Protein AF-A0A7S3S560-F1 (afdb_monomer_lite)

Secondary structure (DSSP, 8-state):
-----PPPPPPPPP---EEEETTTTEEEEHHHHHHHHHSHHHHHHHHHHT----SSS------TT--------------------------------PPPPPPP----------PPPPPPHHHHHHHHHHHHHHHHHHHHHHHS--HHHHHHHHHHHHHHHHHHHHHHHHHHHHHHHHHHHHHHHHHHHHHHHHHHHHHHHHHHHHHHHHHHHHHHHHHHHHHHHHHHHHHHHHHHHHHHHHHHHHHT-

Radius of gyration: 54.14 Å; chains: 1; bounding box: 123×44×179 Å

Foldseek 3Di:
DDDDDDDDDDDDDPDQDWDADPQQRDTHGPVCPVVVCVDPSNVVSCVVVVPDDPPDDDPPDPPVPDDDDDDPPDPPDDDDDDDDDDDDDDDDPPPDDDDDDDDDPDDDPDDDDDDDDDDDPVVVVVVVVVCVVVVVVVVVVVPPPDVVVVVVVVVVVVVVVVVVVVVVVVVVVVVVVVVVVVVVVVVVVVVVVVVVVVVVVVVVVVVVVVVVVVVVVVVVVVVVVVVVVVVVVVVVVVVVVVVVVVVVD

Structure (mmCIF, N/CA/C/O backbone):
data_AF-A0A7S3S560-F1
#
_entry.id   AF-A0A7S3S560-F1
#
loop_
_atom_site.group_PDB
_atom_site.id
_atom_site.type_symbol
_atom_site.label_atom_id
_atom_site.label_alt_id
_atom_site.label_comp_id
_atom_site.label_asym_id
_atom_site.label_entity_id
_atom_site.label_seq_id
_atom_site.pdbx_PDB_ins_code
_atom_site.Cartn_x
_atom_site.Cartn_y
_atom_site.Cartn_z
_atom_site.occupancy
_atom_site.B_iso_or_equiv
_atom_site.auth_seq_id
_atom_site.auth_comp_id
_atom_site.auth_asym_id
_atom_site.auth_atom_id
_atom_site.pdbx_PDB_model_num
ATOM 1 N N . LEU A 1 1 ? -74.556 20.937 -50.746 1.00 48.34 1 LEU A N 1
ATOM 2 C CA . LEU A 1 1 ? -73.840 21.606 -49.635 1.00 48.34 1 LEU A CA 1
ATOM 3 C C . LEU A 1 1 ? -73.897 20.698 -48.408 1.00 48.34 1 LEU A C 1
ATOM 5 O O . LEU A 1 1 ? -74.864 20.746 -47.666 1.00 48.34 1 LEU A O 1
ATOM 9 N N . GLN A 1 2 ? -72.922 19.796 -48.256 1.00 46.88 2 GLN A N 1
ATOM 10 C CA . GLN A 1 2 ? -72.771 18.947 -47.067 1.00 46.88 2 GLN A CA 1
ATOM 11 C C . GLN A 1 2 ? -71.591 19.486 -46.253 1.00 46.88 2 GLN A C 1
ATOM 13 O O . GLN A 1 2 ? -70.453 19.453 -46.718 1.00 46.88 2 GLN A O 1
ATOM 18 N N . LEU A 1 3 ? -71.872 20.012 -45.062 1.00 46.91 3 LEU A N 1
ATOM 19 C CA . LEU A 1 3 ? -70.864 20.435 -44.091 1.00 46.91 3 LEU A CA 1
ATOM 20 C C . LEU A 1 3 ? -70.372 19.193 -43.333 1.00 46.91 3 LEU A C 1
ATOM 22 O O . LEU A 1 3 ? -71.117 18.591 -42.562 1.00 46.91 3 LEU A O 1
ATOM 26 N N . ARG A 1 4 ? -69.121 18.790 -43.581 1.00 52.66 4 ARG A N 1
ATOM 27 C CA . ARG A 1 4 ? -68.420 17.759 -42.804 1.00 52.66 4 ARG A CA 1
ATOM 28 C C . ARG A 1 4 ? -67.945 18.369 -41.484 1.00 52.66 4 ARG A C 1
ATOM 30 O O . ARG A 1 4 ? -67.054 19.212 -41.481 1.00 52.66 4 ARG A O 1
ATOM 37 N N . ILE A 1 5 ? -68.533 17.926 -40.377 1.00 56.38 5 ILE A N 1
ATOM 38 C CA . ILE A 1 5 ? -68.072 18.227 -39.018 1.00 56.38 5 ILE A CA 1
ATOM 39 C C . ILE A 1 5 ? -66.800 17.399 -38.777 1.00 56.38 5 ILE A C 1
ATOM 41 O O . ILE A 1 5 ? -66.858 16.172 -38.711 1.00 56.38 5 ILE A O 1
ATOM 45 N N . GLY A 1 6 ? -65.644 18.063 -38.725 1.00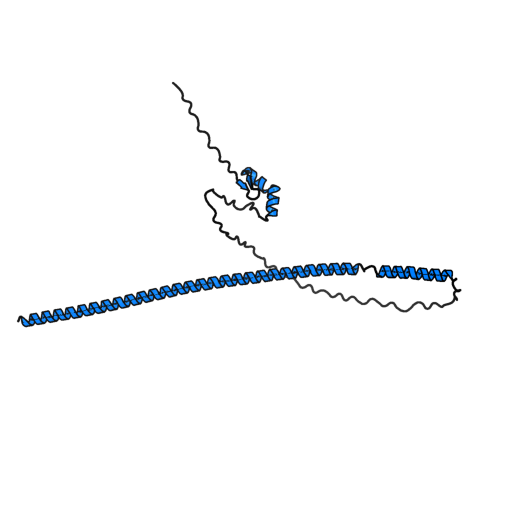 52.97 6 GLY A N 1
ATOM 46 C CA . GLY A 1 6 ? -64.354 17.440 -38.428 1.00 52.97 6 GLY A CA 1
ATOM 47 C C . GLY A 1 6 ? -64.224 17.112 -36.940 1.00 52.97 6 GLY A C 1
ATOM 48 O O . GLY A 1 6 ? -64.402 17.985 -36.093 1.00 52.97 6 GLY A O 1
ATOM 49 N N . ALA A 1 7 ? -63.916 15.853 -36.630 1.00 55.56 7 ALA A N 1
ATOM 50 C CA . ALA A 1 7 ? -63.620 15.384 -35.282 1.00 55.56 7 ALA A CA 1
ATOM 51 C C . ALA A 1 7 ? -62.279 15.958 -34.790 1.00 55.56 7 ALA A C 1
ATOM 53 O O . ALA A 1 7 ? -61.245 15.782 -35.435 1.00 55.56 7 ALA A O 1
ATOM 54 N N . LEU A 1 8 ? -62.304 16.642 -33.645 1.00 45.72 8 LEU A N 1
ATOM 55 C CA . LEU A 1 8 ? -61.109 17.135 -32.957 1.00 45.72 8 LEU A CA 1
ATOM 56 C C . LEU A 1 8 ? -60.294 15.955 -32.385 1.00 45.72 8 LEU A C 1
ATOM 58 O O . LEU A 1 8 ? -60.887 15.029 -31.824 1.00 45.72 8 LEU A O 1
ATOM 62 N N . PRO A 1 9 ? -58.952 15.973 -32.491 1.00 53.97 9 PRO A N 1
ATOM 63 C CA . PRO A 1 9 ? -58.099 14.928 -31.936 1.00 53.97 9 PRO A CA 1
ATOM 64 C C . PRO A 1 9 ? -58.156 14.926 -30.402 1.00 53.97 9 PRO A C 1
ATOM 66 O O . PRO A 1 9 ? -58.056 15.969 -29.754 1.00 53.97 9 PRO A O 1
ATOM 69 N N . ALA A 1 10 ? -58.318 13.734 -29.827 1.00 53.06 10 ALA A N 1
ATOM 70 C CA . ALA A 1 10 ? -58.326 13.508 -28.387 1.00 53.06 10 ALA A CA 1
ATOM 71 C C . ALA A 1 10 ? -57.007 13.981 -27.753 1.00 53.06 10 ALA A C 1
ATOM 73 O O . ALA A 1 10 ? -55.923 13.632 -28.221 1.00 53.06 10 ALA A O 1
ATOM 74 N N . ALA A 1 11 ? -57.111 14.771 -26.682 1.00 40.75 11 ALA A N 1
ATOM 75 C CA . ALA A 1 11 ? -55.965 15.268 -25.932 1.00 40.75 11 ALA A CA 1
ATOM 76 C C . ALA A 1 11 ? -55.053 14.111 -25.464 1.00 40.75 11 ALA A C 1
ATOM 78 O O . ALA A 1 11 ? -55.563 13.061 -25.053 1.00 40.75 11 ALA A O 1
ATOM 79 N N . PRO A 1 12 ? -53.717 14.283 -25.493 1.00 45.69 12 PRO A N 1
ATOM 80 C CA . PRO A 1 12 ? -52.785 13.270 -25.017 1.00 45.69 12 PRO A CA 1
ATOM 81 C C . PRO A 1 12 ? -53.054 12.968 -23.540 1.00 45.69 12 PRO A C 1
ATOM 83 O O . PRO A 1 12 ? -53.090 13.866 -22.694 1.00 45.69 12 PRO A O 1
ATOM 86 N N . ARG A 1 13 ? -53.272 11.685 -23.235 1.00 45.56 13 ARG A N 1
ATOM 87 C CA . ARG A 1 13 ? -53.416 11.192 -21.863 1.00 45.56 13 ARG A CA 1
ATOM 88 C C . ARG A 1 13 ? -52.103 11.470 -21.134 1.00 45.56 13 ARG A C 1
ATOM 90 O O . ARG A 1 13 ? -51.054 11.014 -21.578 1.00 45.56 13 ARG A O 1
ATOM 97 N N . ARG A 1 14 ? -52.152 12.240 -20.046 1.00 43.00 14 ARG A N 1
ATOM 98 C CA . ARG A 1 14 ? -50.992 12.437 -19.169 1.00 43.00 14 ARG A CA 1
ATOM 99 C C . ARG A 1 14 ? -50.578 11.061 -18.644 1.00 43.00 14 ARG A C 1
ATOM 101 O O . ARG A 1 14 ? -51.399 10.388 -18.029 1.00 43.00 14 ARG A O 1
ATOM 108 N N . CYS A 1 15 ? -49.349 10.635 -18.927 1.00 39.59 15 CYS A N 1
ATOM 109 C CA . CYS A 1 15 ? -48.773 9.443 -18.316 1.00 39.59 15 CYS A CA 1
ATOM 110 C C . CYS A 1 15 ? -48.683 9.687 -16.807 1.00 39.59 15 CYS A C 1
ATOM 112 O O . CYS A 1 15 ? -47.962 10.576 -16.355 1.00 39.59 15 CYS A O 1
ATOM 114 N N . GLU A 1 16 ? -49.475 8.946 -16.045 1.00 57.81 16 GLU A N 1
ATOM 115 C CA . GLU A 1 16 ? -49.502 9.004 -14.591 1.00 57.81 16 GLU A CA 1
ATOM 116 C C . GLU A 1 16 ? -48.245 8.291 -14.075 1.00 57.81 16 GLU A C 1
ATOM 118 O O . GLU A 1 16 ? -48.159 7.065 -14.079 1.00 57.81 16 GLU A O 1
ATOM 123 N N . MET A 1 17 ? -47.212 9.064 -13.732 1.00 65.75 17 MET A N 1
ATOM 124 C CA . MET A 1 17 ? -45.935 8.537 -13.247 1.00 65.75 17 MET A CA 1
ATOM 125 C C . MET A 1 17 ? -46.128 7.956 -11.838 1.00 65.75 17 MET A C 1
ATOM 127 O O . MET A 1 17 ? -46.081 8.672 -10.839 1.00 65.75 17 MET A O 1
ATOM 131 N N . SER A 1 18 ? -46.390 6.653 -11.740 1.00 74.00 18 SER A N 1
ATOM 132 C CA . SER A 1 18 ? -46.444 5.935 -10.463 1.00 74.00 18 SER A CA 1
ATOM 133 C C . SER A 1 18 ? -45.034 5.563 -9.991 1.00 74.00 18 SER A C 1
ATOM 135 O O . SER A 1 18 ? -44.275 4.950 -10.740 1.00 74.00 18 SER A O 1
ATOM 137 N N . ARG A 1 19 ? -44.675 5.880 -8.739 1.00 81.06 19 ARG A N 1
ATOM 138 C CA . ARG A 1 19 ? -43.371 5.546 -8.136 1.00 81.06 19 ARG A CA 1
ATOM 139 C C . ARG A 1 19 ? -43.479 4.371 -7.171 1.00 81.06 19 ARG A C 1
ATOM 141 O O . ARG A 1 19 ? -44.236 4.430 -6.207 1.00 81.06 19 ARG A O 1
ATOM 148 N N . ARG A 1 20 ? -42.645 3.341 -7.329 1.00 87.25 20 ARG A N 1
ATOM 149 C CA . ARG A 1 20 ? -42.616 2.191 -6.407 1.00 87.25 20 ARG A CA 1
ATOM 150 C C . ARG A 1 20 ? -41.698 2.422 -5.206 1.00 87.25 20 ARG A C 1
ATOM 152 O O . ARG A 1 20 ? -40.486 2.586 -5.353 1.00 87.25 20 ARG A O 1
ATOM 159 N N . CYS A 1 21 ? -42.230 2.364 -3.985 1.00 87.62 21 CYS A N 1
ATOM 160 C CA . CYS A 1 21 ? -41.409 2.408 -2.772 1.00 87.62 21 CYS A CA 1
ATOM 161 C C . CYS A 1 21 ? -40.775 1.037 -2.484 1.00 87.62 21 CYS A C 1
ATOM 163 O O . CYS A 1 21 ? -41.463 0.136 -2.017 1.00 87.62 21 CYS A O 1
ATOM 165 N N . ARG A 1 22 ? -39.451 0.880 -2.630 1.00 85.88 22 ARG A N 1
ATOM 166 C CA . ARG A 1 22 ? -38.742 -0.399 -2.361 1.00 85.88 22 ARG A CA 1
ATOM 167 C C . ARG A 1 22 ? -38.818 -0.896 -0.908 1.00 85.88 22 ARG A C 1
ATOM 169 O O . ARG A 1 22 ? -38.575 -2.070 -0.642 1.00 85.88 22 ARG A O 1
ATOM 176 N N . LEU A 1 23 ? -39.106 -0.013 0.054 1.00 86.81 23 LEU A N 1
ATOM 177 C CA . LEU A 1 23 ? -39.228 -0.398 1.466 1.00 86.81 23 LEU A CA 1
ATOM 178 C C . LEU A 1 23 ? -40.587 -1.028 1.774 1.00 86.81 23 LEU A C 1
ATOM 180 O O . LEU A 1 23 ? -40.645 -1.982 2.544 1.00 86.81 23 LEU A O 1
ATOM 184 N N . CYS A 1 24 ? -41.662 -0.483 1.201 1.00 91.50 24 CYS A N 1
ATOM 185 C CA . CYS A 1 24 ? -43.036 -0.937 1.435 1.00 91.50 24 CYS A CA 1
ATOM 186 C C . CYS A 1 24 ? -43.576 -1.849 0.327 1.00 91.50 24 CYS A C 1
ATOM 188 O O . CYS A 1 24 ? -44.574 -2.524 0.561 1.00 91.50 24 CYS A O 1
ATOM 190 N N . ASP A 1 25 ? -42.904 -1.853 -0.821 1.00 90.81 25 ASP A N 1
ATOM 191 C CA . ASP A 1 25 ? -43.238 -2.549 -2.060 1.00 90.81 25 ASP A CA 1
ATOM 192 C C . ASP A 1 25 ? -44.635 -2.198 -2.600 1.00 90.81 25 ASP A C 1
ATOM 194 O O . ASP A 1 25 ? -45.435 -3.061 -2.945 1.00 90.81 25 ASP A O 1
ATOM 198 N N . VAL A 1 26 ? -44.942 -0.896 -2.602 1.00 92.69 26 VAL A N 1
ATOM 199 C CA . VAL A 1 26 ? -46.223 -0.321 -3.047 1.00 92.69 26 VAL A CA 1
ATOM 200 C C . VAL A 1 26 ? -45.945 0.801 -4.045 1.00 92.69 26 VAL A C 1
ATOM 202 O O . VAL A 1 26 ? -45.018 1.588 -3.824 1.00 92.69 26 VAL A O 1
ATOM 205 N N . ASP A 1 27 ? -46.755 0.876 -5.099 1.00 92.12 27 ASP A N 1
ATOM 206 C CA . ASP A 1 27 ? -46.763 1.971 -6.069 1.00 92.12 27 ASP A CA 1
ATOM 207 C C . ASP A 1 27 ? -47.526 3.175 -5.503 1.00 92.12 27 ASP A C 1
ATOM 209 O O . ASP A 1 27 ? -48.630 3.052 -4.972 1.00 92.12 27 ASP A O 1
ATOM 213 N N . VAL A 1 28 ? -46.901 4.345 -5.554 1.00 91.12 28 VAL A N 1
ATOM 214 C CA . VAL A 1 28 ? -47.367 5.586 -4.939 1.00 91.12 28 VAL A CA 1
ATOM 215 C C . VAL A 1 28 ? -47.342 6.676 -6.002 1.00 91.12 28 VAL A C 1
ATOM 217 O O . VAL A 1 28 ? -46.333 6.856 -6.682 1.00 91.12 28 VAL A O 1
ATOM 220 N N . THR A 1 29 ? -48.440 7.409 -6.153 1.00 89.56 29 THR A N 1
ATOM 221 C CA . THR A 1 29 ? -48.498 8.584 -7.032 1.00 89.56 29 THR A CA 1
ATOM 222 C C . THR A 1 29 ? -47.686 9.734 -6.442 1.00 89.56 29 THR A C 1
ATOM 224 O O . THR A 1 29 ? -47.533 9.823 -5.222 1.00 89.56 29 THR A O 1
ATOM 227 N N . ASP A 1 30 ? -47.184 10.634 -7.288 1.00 84.75 30 ASP A N 1
ATOM 228 C CA . ASP A 1 30 ? -46.348 11.771 -6.874 1.00 84.75 30 ASP A CA 1
ATOM 229 C C . ASP A 1 30 ? -46.965 12.600 -5.738 1.00 84.75 30 ASP A C 1
ATOM 231 O O . ASP A 1 30 ? -46.277 12.957 -4.780 1.00 84.75 30 ASP A O 1
ATOM 235 N N . GLU A 1 31 ? -48.280 12.815 -5.782 1.00 87.88 31 GLU A N 1
ATOM 236 C CA . GLU A 1 31 ? -49.031 13.539 -4.751 1.00 87.88 31 GLU A CA 1
ATOM 237 C C . GLU A 1 31 ? -49.036 12.807 -3.397 1.00 87.88 31 GLU A C 1
ATOM 239 O O . GLU A 1 31 ? -49.026 13.426 -2.331 1.00 87.88 31 GLU A O 1
ATOM 244 N N . MET A 1 32 ? -49.003 11.472 -3.417 1.00 88.00 32 MET A N 1
ATOM 245 C CA . MET A 1 32 ? -49.071 10.631 -2.224 1.00 88.00 32 MET A CA 1
ATOM 246 C C . MET A 1 32 ? -47.697 10.270 -1.648 1.00 88.00 32 MET A C 1
ATOM 248 O O . MET A 1 32 ? -47.638 9.724 -0.542 1.00 88.00 32 MET A O 1
ATOM 252 N N . VAL A 1 33 ? -46.585 10.580 -2.328 1.00 89.44 33 VAL A N 1
ATOM 253 C CA . VAL A 1 33 ? -45.227 10.230 -1.861 1.00 89.44 33 VAL A CA 1
ATOM 254 C C . VAL A 1 33 ? -44.936 10.841 -0.488 1.00 89.44 33 VAL A C 1
ATOM 256 O O . VAL A 1 33 ? -44.481 10.136 0.416 1.00 89.44 33 VAL A O 1
ATOM 259 N N . ALA A 1 34 ? -45.256 12.120 -0.281 1.00 89.19 34 ALA A N 1
ATOM 260 C CA . ALA A 1 34 ? -45.014 12.799 0.996 1.00 89.19 34 ALA A CA 1
ATOM 261 C C . ALA A 1 34 ? -45.808 12.162 2.156 1.00 89.19 34 ALA A C 1
ATOM 263 O O . ALA A 1 34 ? -45.275 11.930 3.250 1.00 89.19 34 ALA A O 1
ATOM 264 N N . ALA A 1 35 ? -47.071 11.805 1.903 1.00 92.88 35 ALA A N 1
ATOM 265 C CA . ALA A 1 35 ? -47.919 11.112 2.870 1.00 92.88 35 ALA A CA 1
ATOM 266 C C . ALA A 1 35 ? -47.433 9.672 3.132 1.00 92.88 35 ALA A C 1
ATOM 268 O O . ALA A 1 35 ? -47.439 9.199 4.270 1.00 92.88 35 ALA A O 1
ATOM 269 N N . HIS A 1 36 ? -46.946 8.980 2.099 1.00 93.81 36 HIS A N 1
ATOM 270 C CA . HIS A 1 36 ? -46.407 7.627 2.211 1.00 93.81 36 HIS A CA 1
ATOM 271 C C . HIS A 1 36 ? -45.140 7.579 3.077 1.00 93.81 36 HIS A C 1
ATOM 273 O O . HIS A 1 36 ? -45.060 6.767 4.003 1.00 93.81 36 HIS A O 1
ATOM 279 N N . LEU A 1 37 ? -44.171 8.469 2.823 1.00 90.12 37 LEU A N 1
ATOM 280 C CA . LEU A 1 37 ? -42.895 8.521 3.554 1.00 90.12 37 LEU A CA 1
ATOM 281 C C . LEU A 1 37 ? -43.086 8.830 5.047 1.00 90.12 37 LEU A C 1
ATOM 283 O O . LEU A 1 37 ? -42.321 8.368 5.896 1.00 90.12 37 LEU A O 1
ATOM 287 N N . THR A 1 38 ? -44.128 9.589 5.389 1.00 92.69 38 THR A N 1
ATOM 288 C CA . THR A 1 38 ? -44.456 9.939 6.779 1.00 92.69 38 THR A CA 1
ATOM 289 C C . THR A 1 38 ? -45.345 8.903 7.478 1.00 92.69 38 THR A C 1
ATOM 291 O O . THR A 1 38 ? -45.471 8.940 8.711 1.00 92.69 38 THR A O 1
ATOM 294 N N . GLY A 1 39 ? -45.897 7.945 6.726 1.00 94.81 39 GLY A N 1
ATOM 295 C CA . GLY A 1 39 ? -46.818 6.917 7.196 1.00 94.81 39 GLY A CA 1
ATOM 296 C C . GLY A 1 39 ? -46.219 5.933 8.209 1.00 94.81 39 GLY A C 1
ATOM 297 O O . GLY A 1 39 ? -45.032 5.595 8.188 1.00 94.81 39 GLY A O 1
ATOM 298 N N . LYS A 1 40 ? -47.076 5.411 9.103 1.00 96.06 40 LYS A N 1
ATOM 299 C CA . LYS A 1 40 ? -46.687 4.482 10.188 1.00 96.06 40 LYS A CA 1
ATOM 300 C C . LYS A 1 40 ? -45.969 3.227 9.669 1.00 96.06 40 LYS A C 1
ATOM 302 O O . LYS A 1 40 ? -44.997 2.779 10.278 1.00 96.06 40 LYS A O 1
ATOM 307 N N . ARG A 1 41 ? -46.428 2.670 8.540 1.00 93.06 41 ARG A N 1
ATOM 308 C CA . ARG A 1 41 ? -45.850 1.463 7.920 1.00 93.06 41 ARG A CA 1
ATOM 309 C C . ARG A 1 41 ? -44.425 1.713 7.422 1.00 93.06 41 ARG A C 1
ATOM 311 O O . ARG A 1 41 ? -43.535 0.926 7.737 1.00 93.06 41 ARG A O 1
ATOM 318 N N . HIS A 1 42 ? -44.206 2.829 6.728 1.00 93.00 42 HIS A N 1
ATOM 319 C CA . HIS A 1 42 ? -42.895 3.207 6.206 1.00 93.00 42 HIS A CA 1
ATOM 320 C C . HIS A 1 42 ? -41.891 3.439 7.344 1.00 93.00 42 HIS A C 1
ATOM 322 O O . HIS A 1 42 ? -40.821 2.834 7.354 1.00 93.00 42 HIS A O 1
ATOM 328 N N . LYS A 1 43 ? -42.276 4.203 8.376 1.00 92.50 43 LYS A N 1
ATOM 329 C CA . LYS A 1 43 ? -41.433 4.452 9.561 1.00 92.50 43 LYS A CA 1
ATOM 330 C C . LYS A 1 43 ? -41.016 3.172 10.292 1.00 92.50 43 LYS A C 1
ATOM 332 O O . LYS A 1 43 ? -39.865 3.060 10.703 1.00 92.50 43 LYS A O 1
ATOM 337 N N . LYS A 1 44 ? -41.923 2.195 10.432 1.00 94.19 44 LYS A N 1
ATOM 338 C CA . LYS A 1 44 ? -41.626 0.909 11.090 1.00 94.19 44 LYS A CA 1
ATOM 339 C C . LYS A 1 44 ? -40.610 0.075 10.300 1.00 94.19 44 LYS A C 1
ATOM 341 O O . LYS A 1 44 ? -39.739 -0.560 10.890 1.00 94.19 44 LYS A O 1
ATOM 346 N N . LEU A 1 45 ? -40.703 0.074 8.971 1.00 89.56 45 LEU A N 1
ATOM 347 C CA . LEU A 1 45 ? -39.769 -0.660 8.112 1.00 89.56 45 LEU A CA 1
ATOM 348 C C . LEU A 1 45 ? -38.413 0.049 8.006 1.00 89.56 45 LEU A C 1
ATOM 350 O O . LEU A 1 45 ? -37.377 -0.614 8.081 1.00 89.56 45 LEU A O 1
ATOM 354 N N . ALA A 1 46 ? -38.415 1.382 7.927 1.00 88.75 46 ALA A N 1
ATOM 355 C CA . ALA A 1 46 ? -37.204 2.198 7.932 1.00 88.75 46 ALA A CA 1
ATOM 356 C C . ALA A 1 46 ? -36.389 2.005 9.224 1.00 88.75 46 ALA A C 1
ATOM 358 O O . ALA A 1 46 ? -35.181 1.771 9.162 1.00 88.75 46 ALA A O 1
ATOM 359 N N . SER A 1 47 ? -37.045 2.002 10.394 1.00 86.50 47 SER A N 1
ATOM 360 C CA . SER A 1 47 ? -36.365 1.781 11.678 1.00 86.50 47 SER A CA 1
ATOM 361 C C . SER A 1 47 ? -35.818 0.359 11.825 1.00 86.50 47 SER A C 1
ATOM 363 O O . SER A 1 47 ? -34.710 0.179 12.329 1.00 86.50 47 SER A O 1
ATOM 365 N N . THR A 1 48 ? -36.550 -0.646 11.335 1.00 88.19 48 THR A N 1
ATOM 366 C CA . THR A 1 48 ? -36.132 -2.056 11.409 1.00 88.19 48 THR A CA 1
ATOM 367 C C . THR A 1 48 ? -34.897 -2.323 10.549 1.00 88.19 48 THR A C 1
ATOM 369 O O . THR A 1 48 ? -33.985 -3.026 10.978 1.00 88.19 48 THR A O 1
ATOM 372 N N . ARG A 1 49 ? -34.837 -1.744 9.343 1.00 80.25 49 ARG A N 1
ATOM 373 C CA . ARG A 1 49 ? -33.722 -1.961 8.408 1.00 80.25 49 ARG A CA 1
ATOM 374 C C . ARG A 1 49 ? -32.543 -1.001 8.615 1.00 80.25 49 ARG A C 1
ATOM 376 O O . ARG A 1 49 ? -31.526 -1.175 7.956 1.00 80.25 49 ARG A O 1
ATOM 383 N N . LYS A 1 50 ? -32.656 -0.013 9.518 1.00 79.62 50 LYS A N 1
ATOM 384 C CA . LYS A 1 50 ? -31.683 1.090 9.702 1.00 79.62 50 LYS A CA 1
ATOM 385 C C . LYS A 1 50 ? -31.323 1.795 8.386 1.00 79.62 50 LYS A C 1
ATOM 387 O O . LYS A 1 50 ? -30.219 2.310 8.234 1.00 79.62 50 LYS A O 1
ATOM 392 N N . ILE A 1 51 ? -32.250 1.805 7.432 1.00 73.94 51 ILE A N 1
ATOM 393 C CA . ILE A 1 51 ? -32.071 2.488 6.154 1.00 73.94 51 ILE A CA 1
ATOM 394 C C . ILE A 1 51 ? -32.587 3.906 6.355 1.00 73.94 51 ILE A C 1
ATOM 396 O O . ILE A 1 51 ? -33.775 4.113 6.607 1.00 73.94 51 ILE A O 1
ATOM 400 N N . VAL A 1 52 ? -31.685 4.880 6.261 1.00 63.78 52 VAL A N 1
ATOM 401 C CA . VAL A 1 52 ? -32.062 6.290 6.183 1.00 63.78 52 VAL A CA 1
ATOM 402 C C . VAL A 1 52 ? -32.604 6.506 4.776 1.00 63.78 52 VAL A C 1
ATOM 404 O O . VAL A 1 52 ? -31.851 6.474 3.808 1.00 63.78 52 VAL A O 1
ATOM 407 N N . CYS A 1 53 ? -33.921 6.651 4.647 1.00 57.59 53 CYS A N 1
ATOM 408 C CA . CYS A 1 53 ? -34.514 7.063 3.383 1.00 57.59 53 CYS A CA 1
ATOM 409 C C . CYS A 1 53 ? -34.130 8.539 3.186 1.00 57.59 53 CYS A C 1
ATOM 411 O O . CYS A 1 53 ? -34.470 9.341 4.062 1.00 57.59 53 CYS A O 1
ATOM 413 N N . PRO A 1 54 ? -33.394 8.913 2.124 1.00 60.09 54 PRO A N 1
ATOM 414 C CA . PRO A 1 54 ? -33.020 10.303 1.902 1.00 60.09 54 PRO A CA 1
ATOM 415 C C . PRO A 1 54 ? -34.305 11.103 1.682 1.00 60.09 54 PRO A C 1
ATOM 417 O O . PRO A 1 54 ? -34.946 10.998 0.643 1.00 60.09 54 PRO A O 1
ATOM 420 N N . GLN A 1 55 ? -34.735 11.853 2.697 1.00 55.44 55 GLN A N 1
ATOM 421 C CA . GLN A 1 55 ? -35.946 12.671 2.615 1.00 55.44 55 GLN A CA 1
ATOM 422 C C . GLN A 1 55 ? -35.749 13.928 1.753 1.00 55.44 55 GLN A C 1
ATOM 424 O O . GLN A 1 55 ? -36.725 14.624 1.498 1.00 55.44 55 GLN A O 1
ATOM 429 N N . SER A 1 56 ? -34.525 14.243 1.311 1.00 50.91 56 SER A N 1
ATOM 430 C CA . SER A 1 56 ? -34.237 15.574 0.759 1.00 50.91 56 SER A CA 1
ATOM 431 C C . SER A 1 56 ? -33.016 15.696 -0.161 1.00 50.91 56 SER A C 1
ATOM 433 O O . SER A 1 56 ? -32.584 16.815 -0.410 1.00 50.91 56 SER A O 1
ATOM 435 N N . ALA A 1 57 ? -32.431 14.615 -0.670 1.00 42.78 57 ALA A N 1
ATOM 436 C CA . ALA A 1 57 ? -31.305 14.729 -1.598 1.00 42.78 57 ALA A CA 1
ATOM 437 C C . ALA A 1 57 ? -31.545 13.783 -2.761 1.00 42.78 57 ALA A C 1
ATOM 439 O O . ALA A 1 57 ? -31.515 12.573 -2.564 1.00 42.78 57 ALA A O 1
ATOM 440 N N . GLU A 1 58 ? -31.880 14.383 -3.904 1.00 43.81 58 GLU A N 1
ATOM 441 C CA . GLU A 1 58 ? -31.903 13.783 -5.234 1.00 43.81 58 GLU A CA 1
ATOM 442 C C . GLU A 1 58 ? -32.481 12.366 -5.250 1.00 43.81 58 GLU A C 1
ATOM 444 O O . GLU A 1 58 ? -31.782 11.368 -5.071 1.00 43.81 58 GLU A O 1
ATOM 449 N N . LEU A 1 59 ? -33.789 12.263 -5.524 1.00 45.84 59 LEU A N 1
ATOM 450 C CA . LEU A 1 59 ? -34.258 11.053 -6.185 1.00 45.84 59 LEU A CA 1
ATOM 451 C C . LEU A 1 59 ? -33.338 10.862 -7.391 1.00 45.84 59 LEU A C 1
ATOM 453 O O . LEU A 1 59 ? -33.391 11.648 -8.326 1.00 45.84 59 LEU A O 1
ATOM 457 N N . ILE A 1 60 ? -32.457 9.870 -7.347 1.00 46.44 60 ILE A N 1
ATOM 458 C CA . ILE A 1 60 ? -31.774 9.400 -8.541 1.00 46.44 60 ILE A CA 1
ATOM 459 C C . ILE A 1 60 ? -32.882 8.706 -9.321 1.00 46.44 60 ILE A C 1
ATOM 461 O O . ILE A 1 60 ? -33.274 7.576 -9.017 1.00 46.44 60 ILE A O 1
ATOM 465 N N . TRP A 1 61 ? -33.491 9.475 -10.217 1.00 45.94 61 TRP A N 1
ATOM 466 C CA . TRP A 1 61 ? -34.497 9.020 -11.152 1.00 45.94 61 TRP A CA 1
ATOM 467 C C . TRP A 1 61 ? -33.821 7.961 -12.006 1.00 45.94 61 TRP A C 1
ATOM 469 O O . TRP A 1 61 ? -32.876 8.242 -12.740 1.00 45.94 61 TRP A O 1
ATOM 479 N N . ALA A 1 62 ? -34.255 6.717 -11.850 1.00 43.28 62 ALA A N 1
ATOM 480 C CA . ALA A 1 62 ? -34.001 5.732 -12.875 1.00 43.28 62 ALA A CA 1
ATOM 481 C C . ALA A 1 62 ? -34.904 6.122 -14.046 1.00 43.28 62 ALA A C 1
ATOM 483 O O . ALA A 1 62 ? -36.037 5.654 -14.134 1.00 43.28 62 ALA A O 1
ATOM 484 N N . ASP A 1 63 ? -34.418 7.013 -14.909 1.00 40.72 63 ASP A N 1
ATOM 485 C CA . ASP A 1 63 ? -34.870 7.006 -16.291 1.00 40.72 63 ASP A CA 1
ATOM 486 C C . ASP A 1 63 ? -34.683 5.567 -16.782 1.00 40.72 63 ASP A C 1
ATOM 488 O O . ASP A 1 63 ? -33.645 4.945 -16.525 1.00 40.72 63 ASP A O 1
ATOM 492 N N . GLU A 1 64 ? -35.707 5.010 -17.424 1.00 47.38 64 GLU A N 1
ATOM 493 C CA . GLU A 1 64 ? -35.864 3.586 -17.758 1.00 47.38 64 GLU A CA 1
ATOM 494 C C . GLU A 1 64 ? -34.794 3.019 -18.728 1.00 47.38 64 GLU A C 1
ATOM 496 O O . GLU A 1 64 ? -34.994 1.981 -19.350 1.00 47.38 64 GLU A O 1
ATOM 501 N N . SER A 1 65 ? -33.627 3.656 -18.856 1.00 46.84 65 SER A N 1
ATOM 502 C CA . SER A 1 65 ? -32.568 3.327 -19.812 1.00 46.84 65 SER A CA 1
ATOM 503 C C . SER A 1 65 ? -31.224 2.902 -19.200 1.00 46.84 65 SER A C 1
ATOM 505 O O . SER A 1 65 ? -30.278 2.676 -19.955 1.00 46.84 65 SER A O 1
ATOM 507 N N . SER A 1 66 ? -31.068 2.768 -17.881 1.00 38.59 66 SER A N 1
ATOM 508 C CA . SER A 1 66 ? -29.773 2.336 -17.317 1.00 38.59 66 SER A CA 1
ATOM 509 C C . SER A 1 66 ? -29.893 1.128 -16.395 1.00 38.59 66 SER A C 1
ATOM 511 O O . SER A 1 66 ? -30.147 1.209 -15.195 1.00 38.59 66 SER A O 1
ATOM 513 N N . CYS A 1 67 ? -29.655 -0.035 -16.998 1.00 36.06 67 CYS A N 1
ATOM 514 C CA . CYS A 1 67 ? -29.226 -1.226 -16.291 1.00 36.06 67 CYS A CA 1
ATOM 515 C C . CYS A 1 67 ? -27.972 -0.921 -15.451 1.00 36.06 67 CYS A C 1
ATOM 517 O O . CYS A 1 67 ? -26.903 -0.678 -15.992 1.00 36.06 67 CYS A O 1
ATOM 519 N N . TRP A 1 68 ? -28.134 -0.944 -14.132 1.00 37.59 68 TRP A N 1
ATOM 520 C CA . TRP A 1 68 ? -27.193 -1.428 -13.116 1.00 37.59 68 TRP A CA 1
ATOM 521 C C . TRP A 1 68 ? -25.695 -1.495 -13.504 1.00 37.59 68 TRP A C 1
ATOM 523 O O . TRP A 1 68 ? -25.193 -2.558 -13.855 1.00 37.59 68 TRP A O 1
ATOM 533 N N . GLU A 1 69 ? -24.939 -0.423 -13.252 1.00 32.00 69 GLU A N 1
ATOM 534 C CA . GLU A 1 69 ? -23.575 -0.556 -12.720 1.00 32.00 69 GLU A CA 1
ATOM 535 C C . GLU A 1 69 ? -23.501 0.132 -11.355 1.00 32.00 69 GLU A C 1
ATOM 537 O O . GLU A 1 69 ? -23.650 1.343 -11.196 1.00 32.00 69 GLU A O 1
ATOM 542 N N . PHE A 1 70 ? -23.319 -0.692 -10.330 1.00 37.59 70 PHE A N 1
ATOM 543 C CA . PHE A 1 70 ? -23.242 -0.293 -8.935 1.00 37.59 70 PHE A CA 1
ATOM 544 C C . PHE A 1 70 ? -21.826 0.234 -8.654 1.00 37.59 70 PHE A C 1
ATOM 546 O O . PHE A 1 70 ? -20.914 -0.544 -8.379 1.00 37.59 70 PHE A O 1
ATOM 553 N N . ARG A 1 71 ? -21.615 1.556 -8.706 1.00 37.84 71 ARG A N 1
ATOM 554 C CA . ARG A 1 71 ? -20.393 2.187 -8.179 1.00 37.84 71 ARG A CA 1
ATOM 555 C C . ARG A 1 71 ? -20.700 2.824 -6.829 1.00 37.84 71 ARG A C 1
ATOM 557 O O . ARG A 1 71 ? -21.353 3.858 -6.743 1.00 37.84 71 ARG A O 1
ATOM 564 N N . ALA A 1 72 ? -20.217 2.191 -5.764 1.00 43.44 72 ALA A N 1
ATOM 565 C CA . ALA A 1 72 ? -20.193 2.769 -4.429 1.00 43.44 72 ALA A CA 1
ATOM 566 C C . ALA A 1 72 ? -19.206 3.951 -4.404 1.00 43.44 72 ALA A C 1
ATOM 568 O O . ALA A 1 72 ? -18.023 3.782 -4.114 1.00 43.44 72 ALA A O 1
ATOM 569 N N . ALA A 1 73 ? -19.683 5.149 -4.740 1.00 40.75 73 ALA A N 1
ATOM 570 C CA . ALA A 1 73 ? -18.971 6.386 -4.459 1.00 40.75 73 ALA A CA 1
ATOM 571 C C . ALA A 1 73 ? -19.225 6.758 -2.993 1.00 40.75 73 ALA A C 1
ATOM 573 O O . ALA A 1 73 ? -20.333 7.119 -2.597 1.00 40.75 73 ALA A O 1
ATOM 574 N N . GLY A 1 74 ? -18.191 6.586 -2.173 1.00 38.75 74 GLY A N 1
ATOM 575 C CA . GLY A 1 74 ? -18.204 6.934 -0.762 1.00 38.75 74 GLY A CA 1
ATOM 576 C C . GLY A 1 74 ? -18.341 8.439 -0.556 1.00 38.75 74 GLY A C 1
ATOM 577 O O . GLY A 1 74 ? -17.450 9.204 -0.913 1.00 38.75 74 GLY A O 1
ATOM 578 N N . ALA A 1 75 ? -19.427 8.846 0.096 1.00 38.47 75 ALA A N 1
ATOM 579 C CA . ALA A 1 75 ? -19.517 10.133 0.765 1.00 38.47 75 ALA A CA 1
ATOM 580 C C . ALA A 1 75 ? -18.710 10.052 2.072 1.00 38.47 75 ALA A C 1
ATOM 582 O O . ALA A 1 75 ? -19.211 9.630 3.116 1.00 38.47 75 ALA A O 1
ATOM 583 N N . ALA A 1 76 ? -17.425 10.401 1.997 1.00 41.59 76 ALA A N 1
ATOM 584 C CA . ALA A 1 76 ? -16.624 10.713 3.170 1.00 41.59 76 ALA A CA 1
ATOM 585 C C . ALA A 1 76 ? -17.006 12.126 3.627 1.00 41.59 76 ALA A C 1
ATOM 587 O O . ALA A 1 76 ? -16.675 13.110 2.974 1.00 41.59 76 ALA A O 1
ATOM 588 N N . GLY A 1 77 ? -17.764 12.198 4.720 1.00 40.22 77 GLY A N 1
ATOM 589 C CA . GLY A 1 77 ? -18.113 13.450 5.370 1.00 40.22 77 GLY A CA 1
ATOM 590 C C . GLY A 1 77 ? -16.884 14.118 5.979 1.00 40.22 77 GLY A C 1
ATOM 591 O O . GLY A 1 77 ? -16.182 13.525 6.799 1.00 40.22 77 GLY A O 1
ATOM 592 N N . GLU A 1 78 ? -16.678 15.375 5.606 1.00 47.69 78 GLU A N 1
ATOM 593 C CA . GLU A 1 78 ? -15.980 16.355 6.422 1.00 47.69 78 GLU A CA 1
ATOM 594 C C . GLU A 1 78 ? -16.879 16.722 7.609 1.00 47.69 78 GLU A C 1
ATOM 596 O O . GLU A 1 78 ? -17.964 17.279 7.453 1.00 47.69 78 GLU A O 1
ATOM 601 N N . ALA A 1 79 ? -16.429 16.402 8.817 1.00 43.56 79 ALA A N 1
ATOM 602 C CA . ALA A 1 79 ? -16.896 17.051 10.032 1.00 43.56 79 ALA A CA 1
ATOM 603 C C . ALA A 1 79 ? -15.666 17.287 10.908 1.00 43.56 79 ALA A C 1
ATOM 605 O O . ALA A 1 79 ? -15.123 16.362 11.515 1.00 43.56 79 ALA A O 1
ATOM 606 N N . GLY A 1 80 ? -15.199 18.536 10.889 1.00 38.81 80 GLY A N 1
ATOM 607 C CA . GLY A 1 80 ? -14.086 19.024 11.686 1.00 38.81 80 GLY A CA 1
ATOM 608 C C . GLY A 1 80 ? -14.338 18.807 13.174 1.00 38.81 80 GLY A C 1
ATOM 609 O O . GLY A 1 80 ? -15.343 19.252 13.729 1.00 38.81 80 GLY A O 1
ATOM 610 N N . ALA A 1 81 ? -13.403 18.112 13.814 1.00 39.41 81 ALA A N 1
ATOM 611 C CA . ALA A 1 81 ? -13.319 18.026 15.257 1.00 39.41 81 ALA A CA 1
ATOM 612 C C . ALA A 1 81 ? -12.694 19.324 15.777 1.00 39.41 81 ALA A C 1
ATOM 614 O O . ALA A 1 81 ? -11.514 19.590 15.557 1.00 39.41 81 ALA A O 1
ATOM 615 N N . ALA A 1 82 ? -13.517 20.126 16.449 1.00 40.06 82 ALA A N 1
ATOM 616 C CA . ALA A 1 82 ? -13.068 21.243 17.252 1.00 40.06 82 ALA A CA 1
ATOM 617 C C . ALA A 1 82 ? -12.196 20.732 18.406 1.00 40.06 82 ALA A C 1
ATOM 619 O O . ALA A 1 82 ? -12.600 19.895 19.216 1.00 40.06 82 ALA A O 1
ATOM 620 N N . GLU A 1 83 ? -10.991 21.277 18.437 1.00 46.34 83 GLU A N 1
ATOM 621 C CA . GLU A 1 83 ? -10.048 21.282 19.535 1.00 46.34 83 GLU A CA 1
ATOM 622 C C . GLU A 1 83 ? -10.696 21.961 20.751 1.00 46.34 83 GLU A C 1
ATOM 624 O O . GLU A 1 83 ? -10.951 23.163 20.751 1.00 46.34 83 GLU A O 1
ATOM 629 N N . ALA A 1 84 ? -11.013 21.180 21.783 1.00 39.66 84 ALA A N 1
ATOM 630 C CA . ALA A 1 84 ? -11.438 21.702 23.074 1.00 39.66 84 ALA A CA 1
ATOM 631 C C . ALA A 1 84 ? -10.498 21.155 24.144 1.00 39.66 84 ALA A C 1
ATOM 633 O O . ALA A 1 84 ? -10.565 19.995 24.556 1.00 39.66 84 ALA A O 1
ATOM 634 N N . ALA A 1 85 ? -9.583 22.039 24.525 1.00 42.41 85 ALA A N 1
ATOM 635 C CA . ALA A 1 85 ? -8.635 21.899 25.604 1.00 42.41 85 ALA A CA 1
ATOM 636 C C . ALA A 1 85 ? -9.302 21.485 26.927 1.00 42.41 85 ALA A C 1
ATOM 638 O O . ALA A 1 85 ? -10.412 21.894 27.271 1.00 42.41 85 ALA A O 1
ATOM 639 N N . ALA A 1 86 ? -8.561 20.671 27.672 1.00 50.50 86 ALA A N 1
ATOM 640 C CA . ALA A 1 86 ? -8.859 20.228 29.023 1.00 50.50 86 ALA A CA 1
ATOM 641 C C . ALA A 1 86 ? -9.073 21.389 30.010 1.00 50.50 86 ALA A C 1
ATOM 643 O O . ALA A 1 86 ? -8.455 22.446 29.878 1.00 50.50 86 ALA A O 1
ATOM 644 N N . PRO A 1 87 ? -9.833 21.135 31.089 1.00 53.00 87 PRO A N 1
ATOM 645 C CA . PRO A 1 87 ? -9.393 21.616 32.399 1.00 53.00 87 PRO A CA 1
ATOM 646 C C . PRO A 1 87 ? -9.604 20.523 33.488 1.00 53.00 87 PRO A C 1
ATOM 648 O O . PRO A 1 87 ? -9.928 19.380 33.166 1.00 53.00 87 PRO A O 1
ATOM 651 N N . PRO A 1 88 ? -9.287 20.771 34.770 1.00 49.94 88 PRO A N 1
ATOM 652 C CA . PRO A 1 88 ? -8.050 20.300 35.371 1.00 49.94 88 PRO A CA 1
ATOM 653 C C . PRO A 1 88 ? -8.280 19.168 36.381 1.00 49.94 88 PRO A C 1
ATOM 655 O O . PRO A 1 88 ? -9.364 18.968 36.925 1.00 49.94 88 PRO A O 1
ATOM 658 N N . SER A 1 89 ? -7.180 18.482 36.684 1.00 48.59 89 SER A N 1
ATOM 659 C CA . SER A 1 89 ? -6.966 17.632 37.856 1.00 48.59 89 SER A CA 1
ATOM 660 C C . SER A 1 89 ? -7.572 18.244 39.133 1.00 48.59 89 SER A C 1
ATOM 662 O O . SER A 1 89 ? -6.991 19.145 39.743 1.00 48.59 89 SER A O 1
ATOM 664 N N . SER A 1 90 ? -8.714 17.713 39.579 1.00 42.59 90 SER A N 1
ATOM 665 C CA . SER A 1 90 ? -9.248 17.972 40.913 1.00 42.59 90 SER A CA 1
ATOM 666 C C . SER A 1 90 ? -8.491 17.110 41.923 1.00 42.59 90 SER A C 1
ATOM 668 O O . SER A 1 90 ? -8.759 15.916 42.086 1.00 42.59 90 SER A O 1
ATOM 670 N N . SER A 1 91 ? -7.531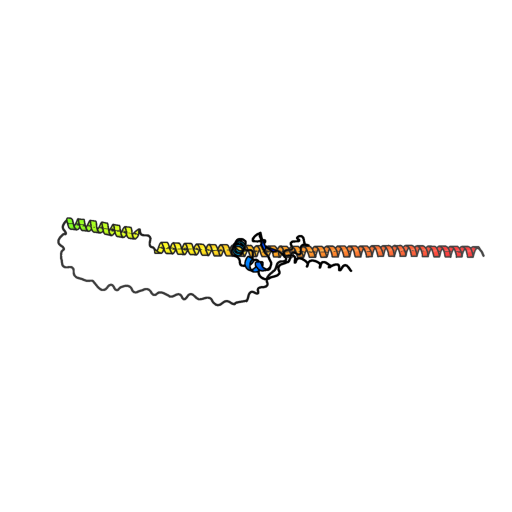 17.732 42.596 1.00 47.97 91 SER A N 1
ATOM 671 C CA . SER A 1 91 ? -6.882 17.218 43.793 1.00 47.97 91 SER A CA 1
ATOM 672 C C . SER A 1 91 ? -7.941 16.898 44.852 1.00 47.97 91 SER A C 1
ATOM 674 O O . SER A 1 91 ? -8.581 17.770 45.442 1.00 47.97 91 SER A O 1
ATOM 676 N N . ALA A 1 92 ? -8.157 15.603 45.074 1.00 46.41 92 ALA A N 1
ATOM 677 C CA . ALA A 1 92 ? -9.024 15.097 46.121 1.00 46.41 92 ALA A CA 1
ATOM 678 C C . ALA A 1 92 ? -8.449 15.498 47.487 1.00 46.41 92 ALA A C 1
ATOM 680 O O . ALA A 1 92 ? -7.495 14.921 48.005 1.00 46.41 92 ALA A O 1
ATOM 681 N N . ARG A 1 93 ? -9.061 16.536 48.052 1.00 45.12 93 ARG A N 1
ATOM 682 C CA . ARG A 1 93 ? -8.873 17.057 49.400 1.00 45.12 93 ARG A CA 1
ATOM 683 C C . ARG A 1 93 ? -9.089 15.925 50.412 1.00 45.12 93 ARG A C 1
ATOM 685 O O . ARG A 1 93 ? -10.225 15.565 50.719 1.00 45.12 93 ARG A O 1
ATOM 692 N N . GLN A 1 94 ? -8.002 15.361 50.937 1.00 49.75 94 GLN A N 1
ATOM 693 C CA . GLN A 1 94 ? -8.030 14.451 52.082 1.00 49.75 94 GLN A CA 1
ATOM 694 C C . GLN A 1 94 ? -8.590 15.197 53.302 1.00 49.75 94 GLN A C 1
ATOM 696 O O . GLN A 1 94 ? -7.881 15.913 54.008 1.00 49.75 94 GLN A O 1
ATOM 701 N N . ARG A 1 95 ? -9.892 15.033 53.559 1.00 44.97 95 ARG A N 1
ATOM 702 C CA . ARG A 1 95 ? -10.507 15.365 54.847 1.00 44.97 95 ARG A CA 1
ATOM 703 C C . ARG A 1 95 ? -9.997 14.356 55.876 1.00 44.97 95 ARG A C 1
ATOM 705 O O . ARG A 1 95 ? -10.527 13.254 55.990 1.00 44.97 95 ARG A O 1
ATOM 712 N N . ARG A 1 96 ? -8.965 14.747 56.625 1.00 47.16 96 ARG A N 1
ATOM 713 C CA . ARG A 1 96 ? -8.589 14.104 57.887 1.00 47.16 96 ARG A CA 1
ATOM 714 C C . ARG A 1 96 ? -9.799 14.176 58.823 1.00 47.16 96 ARG A C 1
ATOM 716 O O . ARG A 1 96 ? -10.278 15.262 59.139 1.00 47.16 96 ARG A O 1
ATOM 723 N N . LYS A 1 97 ? -10.336 13.016 59.194 1.00 52.19 97 LYS A N 1
ATOM 724 C CA . LYS A 1 97 ? -11.378 12.875 60.213 1.00 52.19 97 LYS A CA 1
ATOM 725 C C . LYS A 1 97 ? -10.641 12.676 61.536 1.00 52.19 97 LYS A C 1
ATOM 727 O O . LYS A 1 97 ? -9.898 11.710 61.671 1.00 52.19 97 LYS A O 1
ATOM 732 N N . ALA A 1 98 ? -10.766 13.647 62.435 1.00 52.44 98 ALA A N 1
ATOM 733 C CA . ALA A 1 98 ? -10.195 13.585 63.774 1.00 52.44 98 ALA A CA 1
ATOM 734 C C . ALA A 1 98 ? -10.793 12.399 64.564 1.00 52.44 98 ALA A C 1
ATOM 736 O O . ALA A 1 98 ? -11.972 12.083 64.360 1.00 52.44 98 ALA A O 1
ATOM 737 N N . PRO A 1 99 ? -10.010 11.737 65.435 1.00 53.62 99 PRO A N 1
ATOM 738 C CA . PRO A 1 99 ? -10.529 10.738 66.359 1.00 53.62 99 PRO A CA 1
ATOM 739 C C . PRO A 1 99 ? -11.420 11.424 67.398 1.00 53.62 99 PRO A C 1
ATOM 741 O O . PRO A 1 99 ? -11.071 12.469 67.938 1.00 53.62 99 PRO A O 1
ATOM 744 N N . ARG A 1 100 ? -12.605 10.847 67.601 1.00 49.22 100 ARG A N 1
ATOM 745 C CA . ARG A 1 100 ? -13.612 11.293 68.562 1.00 49.22 100 ARG A CA 1
ATOM 746 C C . ARG A 1 100 ? -13.241 10.760 69.943 1.00 49.22 100 ARG A C 1
ATOM 748 O O . ARG A 1 100 ? -12.807 9.617 70.062 1.00 49.22 100 ARG A O 1
ATOM 755 N N . ASP A 1 101 ? -13.429 11.627 70.918 1.00 41.56 101 ASP A N 1
ATOM 756 C CA . ASP A 1 101 ? -13.068 11.530 72.324 1.00 41.56 101 ASP A CA 1
ATOM 757 C C . ASP A 1 101 ? -13.445 10.198 72.989 1.00 41.56 101 ASP A C 1
ATOM 759 O O . ASP A 1 101 ? -14.544 9.665 72.808 1.00 41.56 101 ASP A O 1
ATOM 763 N N . ALA A 1 102 ? -12.503 9.678 73.777 1.00 51.56 102 ALA A N 1
ATOM 764 C CA . ALA A 1 102 ? -12.731 8.600 74.723 1.00 51.56 102 ALA A CA 1
ATOM 765 C C . ALA A 1 102 ? -13.615 9.116 75.875 1.00 51.56 102 ALA A C 1
ATOM 767 O O . ALA A 1 102 ? -13.327 10.189 76.410 1.00 51.56 102 ALA A O 1
ATOM 768 N N . PRO A 1 103 ? -14.670 8.388 76.282 1.00 55.53 103 PRO A N 1
ATOM 769 C CA . PRO A 1 103 ? -15.425 8.742 77.471 1.00 55.53 103 PRO A CA 1
ATOM 770 C C . PRO A 1 103 ? -14.559 8.536 78.718 1.00 55.53 103 PRO A C 1
ATOM 772 O O . PRO A 1 103 ? -13.955 7.481 78.922 1.00 55.53 103 PRO A O 1
ATOM 775 N N . THR A 1 104 ? -14.499 9.587 79.524 1.00 52.25 104 THR A N 1
ATOM 776 C CA . THR A 1 104 ? -13.878 9.657 80.841 1.00 52.25 104 THR A CA 1
ATOM 777 C C . THR A 1 104 ? -14.470 8.617 81.790 1.00 52.25 104 THR A C 1
ATOM 779 O O . THR A 1 104 ? -15.683 8.506 81.950 1.00 52.25 104 THR A O 1
ATOM 782 N N . LEU A 1 105 ? -13.566 7.860 82.407 1.00 55.28 105 LEU A N 1
ATOM 783 C CA . LEU A 1 105 ? -13.776 6.902 83.488 1.00 55.28 105 LEU A CA 1
ATOM 784 C C . LEU A 1 105 ? -13.963 7.678 84.802 1.00 55.28 105 LEU A C 1
ATOM 786 O O . LEU A 1 105 ? -13.064 7.714 85.631 1.00 55.28 105 LEU A O 1
ATOM 790 N N . ASP A 1 106 ? -15.088 8.369 84.961 1.00 53.16 106 ASP A N 1
ATOM 791 C CA . ASP A 1 106 ? -15.402 9.044 86.224 1.00 53.16 106 ASP A CA 1
ATOM 792 C C . ASP A 1 106 ? -16.916 9.175 86.389 1.00 53.16 106 ASP A C 1
ATOM 794 O O . ASP A 1 106 ? -17.518 10.171 86.014 1.00 53.16 106 ASP A O 1
ATOM 798 N N . GLU A 1 107 ? -17.547 8.085 86.815 1.00 54.69 107 GLU A N 1
ATOM 799 C CA . GLU A 1 107 ? -18.754 8.061 87.648 1.00 54.69 107 GLU A CA 1
ATOM 800 C C . GLU A 1 107 ? -19.181 6.599 87.818 1.00 54.69 107 GLU A C 1
ATOM 802 O O . GLU A 1 107 ? -19.087 5.813 86.878 1.00 54.69 107 GLU A O 1
ATOM 807 N N . LEU A 1 108 ? -19.703 6.266 89.003 1.00 51.22 108 LEU A N 1
ATOM 808 C CA . LEU A 1 108 ? -20.212 4.959 89.466 1.00 51.22 108 LEU A CA 1
ATOM 809 C C . LEU A 1 108 ? -19.313 4.209 90.464 1.00 51.22 108 LEU A C 1
ATOM 811 O O . LEU A 1 108 ? -19.123 2.998 90.390 1.00 51.22 108 LEU A O 1
ATOM 815 N N . LEU A 1 109 ? -18.876 4.927 91.499 1.00 53.00 109 LEU A N 1
ATOM 816 C CA . LEU A 1 109 ? -18.802 4.372 92.851 1.00 53.00 109 LEU A CA 1
ATOM 817 C C . LEU A 1 109 ? -20.149 4.624 93.549 1.00 53.00 109 LEU A C 1
ATOM 819 O O . LEU A 1 109 ? -20.369 5.684 94.127 1.00 53.00 109 LEU A O 1
ATOM 823 N N . LEU A 1 110 ? -21.060 3.649 93.477 1.00 54.25 110 LEU A N 1
ATOM 824 C CA . LEU A 1 110 ? -22.234 3.566 94.354 1.00 54.25 110 LEU A CA 1
ATOM 825 C C . LEU A 1 110 ? -22.019 2.420 95.358 1.00 54.25 110 LEU A C 1
ATOM 827 O O . LEU A 1 110 ? -21.629 1.325 94.945 1.00 54.25 110 LEU A O 1
ATOM 831 N N . PRO A 1 111 ? -22.250 2.643 96.664 1.00 46.75 111 PRO A N 1
ATOM 832 C CA . PRO A 1 111 ? -22.030 1.638 97.694 1.00 46.75 111 PRO A CA 1
ATOM 833 C C . PRO A 1 111 ? -23.116 0.556 97.670 1.00 46.75 111 PRO A C 1
ATOM 835 O O . PRO A 1 111 ? -24.315 0.832 97.652 1.00 46.75 111 PRO A O 1
ATOM 838 N N . ALA A 1 112 ? -22.659 -0.693 97.696 1.00 51.12 112 ALA A N 1
ATOM 839 C CA . ALA A 1 112 ? -23.468 -1.889 97.843 1.00 51.12 112 ALA A CA 1
ATOM 840 C C . ALA A 1 112 ? -24.009 -2.000 99.274 1.00 51.12 112 ALA A C 1
ATOM 842 O O . ALA A 1 112 ? -23.233 -2.206 100.204 1.00 51.12 112 ALA A O 1
ATOM 843 N N . VAL A 1 113 ? -25.330 -1.917 99.451 1.00 49.00 113 VAL A N 1
ATOM 844 C CA . VAL A 1 113 ? -26.001 -2.394 100.667 1.00 49.00 113 VAL A CA 1
ATOM 845 C C . VAL A 1 113 ? -27.352 -2.992 100.285 1.00 49.00 113 VAL A C 1
ATOM 847 O O . VAL A 1 113 ? -28.246 -2.287 99.823 1.00 49.00 113 VAL A O 1
ATOM 850 N N . GLY A 1 114 ? -27.490 -4.302 100.482 1.00 48.06 114 GLY A N 1
ATOM 851 C CA . GLY A 1 114 ? -28.749 -5.028 100.347 1.00 48.06 114 GLY A CA 1
ATOM 852 C C . GLY A 1 114 ? -28.521 -6.456 99.872 1.00 48.06 114 GLY A C 1
ATOM 853 O O . GLY A 1 114 ? -28.471 -6.694 98.669 1.00 48.06 114 GLY A O 1
ATOM 854 N N . ASP A 1 115 ? -28.382 -7.392 100.813 1.00 52.44 115 ASP A N 1
ATOM 855 C CA . ASP A 1 115 ? -28.352 -8.827 100.524 1.00 52.44 115 ASP A CA 1
ATOM 856 C C . ASP A 1 115 ? -29.655 -9.251 99.824 1.00 52.44 115 ASP A C 1
ATOM 858 O O . ASP A 1 115 ? -30.738 -9.146 100.414 1.00 52.44 115 ASP A O 1
ATOM 862 N N . PRO A 1 116 ? -29.597 -9.725 98.567 1.00 56.81 116 PRO A N 1
ATOM 863 C CA . PRO A 1 116 ? -30.786 -10.167 97.866 1.00 56.81 116 PRO A CA 1
ATOM 864 C C . PRO A 1 116 ? -31.220 -11.536 98.399 1.00 56.81 116 PRO A C 1
ATOM 866 O O . PRO A 1 116 ? -30.480 -12.519 98.340 1.00 56.81 116 PRO A O 1
ATOM 869 N N . GLN A 1 117 ? -32.461 -11.611 98.881 1.00 60.66 117 GLN A N 1
ATOM 870 C CA . GLN A 1 117 ? -33.134 -12.874 99.183 1.00 60.66 117 GLN A CA 1
ATOM 871 C C . GLN A 1 117 ? -33.043 -13.839 97.979 1.00 60.66 117 GLN A C 1
ATOM 873 O O . GLN A 1 117 ? -33.215 -13.406 96.833 1.00 60.66 117 GLN A O 1
ATOM 878 N N . PRO A 1 118 ? -32.807 -15.148 98.200 1.00 62.22 118 PRO A N 1
ATOM 879 C CA . PRO A 1 118 ? -32.636 -16.094 97.109 1.00 62.22 118 PRO A CA 1
ATOM 880 C C . PRO A 1 118 ? -33.936 -16.209 96.297 1.00 62.22 118 PRO A C 1
ATOM 882 O O . PRO A 1 118 ? -34.993 -16.502 96.861 1.00 62.22 118 PRO A O 1
ATOM 885 N N . PRO A 1 119 ? -33.883 -16.017 94.967 1.00 66.19 119 PRO A N 1
ATOM 886 C CA . PRO A 1 119 ? -35.061 -16.141 94.126 1.00 66.19 119 PRO A CA 1
ATOM 887 C C . PRO A 1 119 ? -35.566 -17.583 94.157 1.00 66.19 119 PRO A C 1
ATOM 889 O O . PRO A 1 119 ? -34.781 -18.535 94.077 1.00 66.19 119 PRO A O 1
ATOM 892 N N . SER A 1 120 ? -36.887 -17.727 94.238 1.00 79.62 120 SER A N 1
ATOM 893 C CA . SER A 1 120 ? -37.578 -19.011 94.161 1.00 79.62 120 SER A CA 1
ATOM 894 C C . SER A 1 120 ? -37.205 -19.772 92.880 1.00 79.62 120 SER A C 1
ATOM 896 O O . SER A 1 120 ? -36.866 -19.185 91.849 1.00 79.62 120 SER A O 1
ATOM 898 N N . VAL A 1 121 ? -37.262 -21.106 92.931 1.00 85.94 121 VAL A N 1
ATOM 899 C CA . VAL A 1 121 ? -36.836 -22.001 91.833 1.00 85.94 121 VAL A CA 1
ATOM 900 C C . VAL A 1 121 ? -37.535 -21.666 90.505 1.00 85.94 121 VAL A C 1
ATOM 902 O O . VAL A 1 121 ? -36.908 -21.684 89.447 1.00 85.94 121 VAL A O 1
ATOM 905 N N . LEU A 1 122 ? -38.808 -21.264 90.567 1.00 85.50 122 LEU A N 1
ATOM 906 C CA . LEU A 1 122 ? -39.606 -20.811 89.423 1.00 85.50 122 LEU A CA 1
ATOM 907 C C . LEU A 1 122 ? -39.031 -19.553 88.749 1.00 85.50 122 LEU A C 1
ATOM 909 O O . LEU A 1 122 ? -38.944 -19.500 87.524 1.00 85.50 122 LEU A O 1
ATOM 913 N N . SER A 1 123 ? -38.562 -18.580 89.536 1.00 84.00 123 SER A N 1
ATOM 914 C CA . SER A 1 123 ? -37.937 -17.352 89.024 1.00 84.00 123 SER A CA 1
ATOM 915 C C . SER A 1 123 ? -36.622 -17.643 88.289 1.00 84.00 123 SER A C 1
ATOM 917 O O . SER A 1 123 ? -36.366 -17.094 87.215 1.00 84.00 123 SER A O 1
ATOM 919 N N . ARG A 1 124 ? -35.820 -18.596 88.791 1.00 85.88 124 ARG A N 1
ATOM 920 C CA . ARG A 1 124 ? -34.587 -19.039 88.112 1.00 85.88 124 ARG A CA 1
ATOM 921 C C . ARG A 1 124 ? -34.878 -19.699 86.764 1.00 85.88 124 ARG A C 1
ATOM 923 O O . ARG A 1 124 ? -34.173 -19.441 85.790 1.00 85.88 124 ARG A O 1
ATOM 930 N N . LEU A 1 125 ? -35.924 -20.522 86.694 1.00 91.69 125 LEU A N 1
ATOM 931 C CA . LEU A 1 125 ? -36.320 -21.201 85.459 1.00 91.69 125 LEU A CA 1
ATOM 932 C C . LEU A 1 125 ? -36.848 -20.203 84.417 1.00 91.69 125 LEU A C 1
ATOM 934 O O . LEU A 1 125 ? -36.476 -20.271 83.246 1.00 91.69 125 LEU A O 1
ATOM 938 N N . GLN A 1 126 ? -37.631 -19.214 84.857 1.00 92.88 126 GLN A N 1
ATOM 939 C CA . GLN A 1 126 ? -38.114 -18.129 84.004 1.00 92.88 126 GLN A CA 1
ATOM 940 C C . GLN A 1 126 ? -36.966 -17.240 83.490 1.00 92.88 126 GLN A C 1
ATOM 942 O O . GLN A 1 126 ? -36.955 -16.878 82.314 1.00 92.88 126 GLN A O 1
ATOM 947 N N . GLN A 1 127 ? -35.955 -16.950 84.318 1.00 90.69 127 GLN A N 1
ATOM 948 C CA . GLN A 1 127 ? -34.744 -16.235 83.888 1.00 90.69 127 GLN A CA 1
ATOM 949 C C . GLN A 1 127 ? -33.918 -17.021 82.865 1.00 90.69 127 GLN A C 1
ATOM 951 O O . GLN A 1 127 ? -33.408 -16.430 81.911 1.00 90.69 127 GLN A O 1
ATOM 956 N N . LEU A 1 128 ? -33.780 -18.338 83.034 1.00 94.31 128 LEU A N 1
ATOM 957 C CA . LEU A 1 128 ? -33.086 -19.184 82.061 1.00 94.31 128 LEU A CA 1
ATOM 958 C C . LEU A 1 128 ? -33.823 -19.211 80.721 1.00 94.31 128 LEU A C 1
ATOM 960 O O . LEU A 1 128 ? -33.195 -19.020 79.680 1.00 94.31 128 LEU A O 1
ATOM 964 N N . LEU A 1 129 ? -35.149 -19.364 80.740 1.00 95.25 129 LEU A N 1
ATOM 965 C CA . LEU A 1 129 ? -35.959 -19.334 79.525 1.00 95.25 129 LEU A CA 1
ATOM 966 C C . LEU A 1 129 ? -35.865 -17.970 78.825 1.00 95.25 129 LEU A C 1
ATOM 968 O O . LEU A 1 129 ? -35.652 -17.913 77.617 1.00 95.25 129 LEU A O 1
ATOM 972 N N . ALA A 1 130 ? -35.936 -16.868 79.579 1.00 94.19 130 ALA A N 1
ATOM 973 C CA . ALA A 1 130 ? -35.763 -15.522 79.038 1.00 94.19 130 ALA A CA 1
ATOM 974 C C . ALA A 1 130 ? -34.376 -15.334 78.401 1.00 94.19 130 ALA A C 1
ATOM 976 O O . ALA A 1 130 ? -34.272 -14.781 77.307 1.00 94.19 130 ALA A O 1
ATOM 977 N N . ARG A 1 131 ? -33.309 -15.849 79.028 1.00 95.19 131 ARG A N 1
ATOM 978 C CA . ARG A 1 131 ? -31.950 -15.820 78.462 1.00 95.19 131 ARG A CA 1
ATOM 979 C C . ARG A 1 131 ? -31.834 -16.635 77.179 1.00 95.19 131 ARG A C 1
ATOM 981 O O . ARG A 1 131 ? -31.196 -16.169 76.240 1.00 95.19 131 ARG A O 1
ATOM 988 N N . LEU A 1 132 ? -32.466 -17.807 77.114 1.00 96.75 132 LEU A N 1
ATOM 989 C CA . LEU A 1 132 ? -32.498 -18.619 75.896 1.00 96.75 132 LEU A CA 1
ATOM 990 C C . LEU A 1 132 ? -33.266 -17.919 74.774 1.00 96.75 132 LEU A C 1
ATOM 992 O O . LEU A 1 132 ? -32.775 -17.873 73.651 1.00 96.75 132 LEU A O 1
ATOM 996 N N . ILE A 1 133 ? -34.421 -17.317 75.071 1.00 95.75 133 ILE A N 1
ATOM 997 C CA . ILE A 1 133 ? -35.217 -16.576 74.084 1.00 95.75 133 ILE A CA 1
ATOM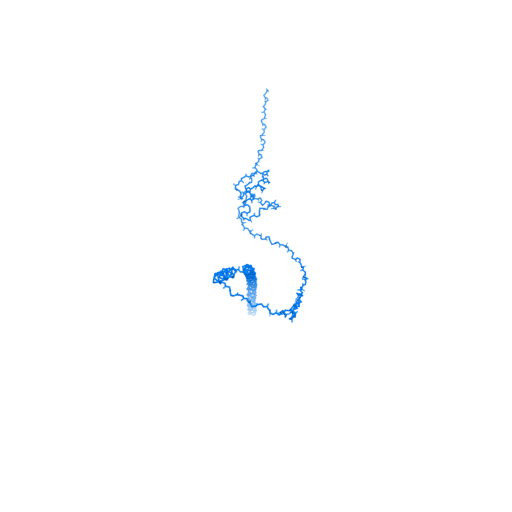 998 C C . ILE A 1 133 ? -34.438 -15.360 73.563 1.00 95.75 133 ILE A C 1
ATOM 1000 O O . ILE A 1 133 ? -34.340 -15.175 72.352 1.00 95.75 133 ILE A O 1
ATOM 1004 N N . VAL A 1 134 ? -33.836 -14.557 74.447 1.00 95.50 134 VAL A N 1
ATOM 1005 C CA . VAL A 1 134 ? -33.033 -13.385 74.050 1.00 95.50 134 VAL A CA 1
ATOM 1006 C C . VAL A 1 134 ? -31.782 -13.808 73.279 1.00 95.50 134 VAL A C 1
ATOM 1008 O O . VAL A 1 134 ? -31.472 -13.212 72.249 1.00 95.50 134 VAL A O 1
ATOM 1011 N N . GLY A 1 135 ? -31.091 -14.862 73.724 1.00 95.94 135 GLY A N 1
ATOM 1012 C CA . GLY A 1 135 ? -29.931 -15.421 73.028 1.00 95.94 135 GLY A CA 1
ATOM 1013 C C . GLY A 1 135 ? -30.283 -15.943 71.635 1.00 95.94 135 GLY A C 1
ATOM 1014 O O . GLY A 1 135 ? -29.579 -15.652 70.669 1.00 95.94 135 GLY A O 1
ATOM 1015 N N . PHE A 1 136 ? -31.416 -16.636 71.503 1.00 96.19 136 PHE A N 1
ATOM 1016 C CA . PHE A 1 136 ? -31.926 -17.123 70.224 1.00 96.19 136 PHE A CA 1
ATOM 1017 C C . PHE A 1 136 ? -32.302 -15.975 69.277 1.00 96.19 136 PHE A C 1
ATOM 1019 O O . PHE A 1 136 ? -31.941 -16.006 6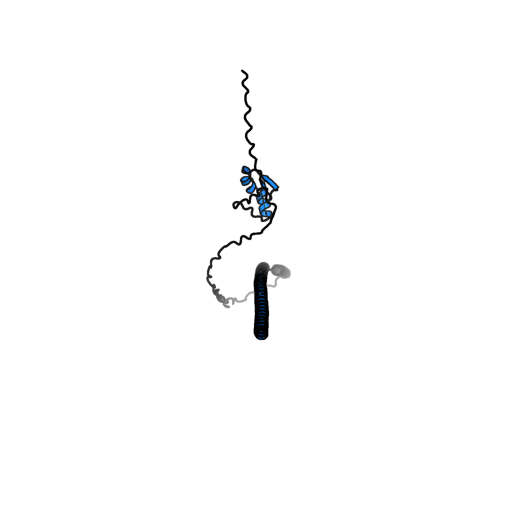8.100 1.00 96.19 136 PHE A O 1
ATOM 1026 N N . TRP A 1 137 ? -32.949 -14.919 69.780 1.00 96.25 137 TRP A N 1
ATOM 1027 C CA . TRP A 1 137 ? -33.248 -13.719 68.992 1.00 96.25 137 TRP A CA 1
ATOM 1028 C C . TRP A 1 137 ? -31.987 -12.958 68.569 1.00 96.25 137 TRP A C 1
ATOM 1030 O O . TRP A 1 137 ? -31.885 -12.542 67.416 1.00 96.25 137 TRP A O 1
ATOM 1040 N N . ALA A 1 138 ? -30.995 -12.813 69.450 1.00 93.56 138 ALA A N 1
ATOM 1041 C CA . ALA A 1 138 ? -29.710 -12.202 69.109 1.00 93.56 138 ALA A CA 1
ATOM 1042 C C . ALA A 1 138 ? -28.957 -13.012 68.037 1.00 93.56 138 ALA A C 1
ATOM 1044 O O . ALA A 1 138 ? -28.373 -12.437 67.112 1.00 93.56 138 ALA A O 1
ATOM 1045 N N . TRP A 1 139 ? -29.028 -14.344 68.112 1.00 95.75 139 TRP A N 1
ATOM 1046 C CA . TRP A 1 139 ? -28.460 -15.240 67.108 1.00 95.75 139 TRP A CA 1
ATOM 1047 C C . TRP A 1 139 ? -29.185 -15.129 65.759 1.00 95.75 139 TRP A C 1
ATOM 1049 O O . TRP A 1 139 ? -28.532 -14.932 64.736 1.00 95.75 139 TRP A O 1
ATOM 1059 N N . LEU A 1 140 ? -30.523 -15.129 65.740 1.00 94.50 140 LEU A N 1
ATOM 1060 C CA . LEU A 1 140 ? -31.319 -14.897 64.525 1.00 94.50 140 LEU A CA 1
ATOM 1061 C C . LEU A 1 140 ? -31.041 -13.523 63.894 1.00 94.50 140 LEU A C 1
ATOM 1063 O O . LEU A 1 140 ? -30.918 -13.411 62.673 1.00 94.50 140 LEU A O 1
ATOM 1067 N N . CYS A 1 141 ? -30.892 -12.477 64.709 1.00 89.00 141 CYS A N 1
ATOM 1068 C CA . CYS A 1 141 ? -30.491 -11.151 64.241 1.00 89.00 141 CYS A CA 1
ATOM 1069 C C . CYS A 1 141 ? -29.063 -11.139 63.673 1.00 89.00 141 CYS A C 1
ATOM 1071 O O . CYS A 1 141 ? -28.814 -10.432 62.699 1.00 89.00 141 CYS A O 1
ATOM 1073 N N . SER A 1 142 ? -28.152 -11.951 64.217 1.00 88.44 142 SER A N 1
ATOM 1074 C CA . SER A 1 142 ? -26.785 -12.112 63.696 1.00 88.44 142 SER A CA 1
ATOM 1075 C C . SER A 1 142 ? -26.737 -12.917 62.393 1.00 88.44 142 SER A C 1
ATOM 1077 O O . SER A 1 142 ? -25.885 -12.658 61.546 1.00 88.44 142 SER A O 1
ATOM 1079 N N . LEU A 1 143 ? -27.675 -13.849 62.191 1.00 89.94 143 LEU A N 1
ATOM 1080 C CA . LEU A 1 143 ? -27.827 -14.582 60.932 1.00 89.94 143 LEU A CA 1
ATOM 1081 C C . LEU A 1 143 ? -28.432 -13.736 59.813 1.00 89.94 143 LEU A C 1
ATOM 1083 O O . LEU A 1 143 ? -28.323 -14.103 58.641 1.00 89.94 143 LEU A O 1
ATOM 1087 N N . ARG A 1 144 ? -29.078 -12.610 60.136 1.00 86.81 144 ARG A N 1
ATOM 1088 C CA . ARG A 1 144 ? -29.640 -11.724 59.120 1.00 86.81 144 ARG A CA 1
ATOM 1089 C C . ARG A 1 144 ? -28.475 -11.054 58.380 1.00 86.81 144 ARG A C 1
ATOM 1091 O O . ARG A 1 144 ? -27.766 -10.243 58.976 1.00 86.81 144 ARG A O 1
ATOM 1098 N N . PRO A 1 145 ? -28.251 -11.366 57.089 1.00 78.62 145 PRO A N 1
ATOM 1099 C CA . PRO A 1 145 ? -27.131 -10.800 56.354 1.00 78.62 145 PRO A CA 1
ATOM 1100 C C . PRO A 1 145 ? -27.263 -9.281 56.365 1.00 78.62 145 PRO A C 1
ATOM 1102 O O . PRO A 1 145 ? -28.299 -8.747 55.950 1.00 78.62 145 PRO A O 1
ATOM 1105 N N . ARG A 1 146 ? -26.226 -8.596 56.863 1.00 86.94 146 ARG A N 1
ATOM 1106 C CA . ARG A 1 146 ? -26.222 -7.136 56.959 1.00 86.94 146 ARG A CA 1
ATOM 1107 C C . ARG A 1 146 ? -26.560 -6.549 55.583 1.00 86.94 146 ARG A C 1
ATOM 1109 O O . ARG A 1 146 ? -25.919 -6.926 54.597 1.00 86.94 146 ARG A O 1
ATOM 1116 N N . PRO A 1 147 ? -27.548 -5.642 55.485 1.00 87.56 147 PRO A N 1
ATOM 1117 C CA . PRO A 1 147 ? -27.955 -5.052 54.207 1.00 87.56 147 PRO A CA 1
ATOM 1118 C C . PRO A 1 147 ? -26.782 -4.370 53.483 1.00 87.56 147 PRO A C 1
ATOM 1120 O O . PRO A 1 147 ? -26.727 -4.396 52.254 1.00 87.56 147 PRO A O 1
ATOM 1123 N N . GLU A 1 148 ? -25.796 -3.881 54.240 1.00 92.19 148 GLU A N 1
ATOM 1124 C CA . GLU A 1 148 ? -24.539 -3.308 53.745 1.00 92.19 148 GLU A CA 1
ATOM 1125 C C . GLU A 1 148 ? -23.755 -4.267 52.836 1.00 92.19 148 GLU A C 1
ATOM 1127 O O . GLU A 1 148 ? -23.249 -3.846 51.800 1.00 92.19 148 GLU A O 1
ATOM 1132 N N . VAL A 1 149 ? -23.713 -5.569 53.151 1.00 92.25 149 VAL A N 1
ATOM 1133 C CA . VAL A 1 149 ? -22.974 -6.559 52.345 1.00 92.25 149 VAL A CA 1
ATOM 1134 C C . VAL A 1 149 ? -23.643 -6.758 50.986 1.00 92.25 149 VAL A C 1
ATOM 1136 O O . VAL A 1 149 ? -22.968 -6.840 49.962 1.00 92.25 149 VAL A O 1
ATOM 1139 N N . LYS A 1 150 ? -24.983 -6.782 50.943 1.00 91.00 150 LYS A N 1
ATOM 1140 C CA . LYS A 1 150 ? -25.729 -6.889 49.678 1.00 91.00 150 LYS A CA 1
ATOM 1141 C C . LYS A 1 150 ? -25.545 -5.642 48.819 1.00 91.00 150 LYS A C 1
ATOM 1143 O O . LYS A 1 150 ? -25.423 -5.752 47.599 1.00 91.00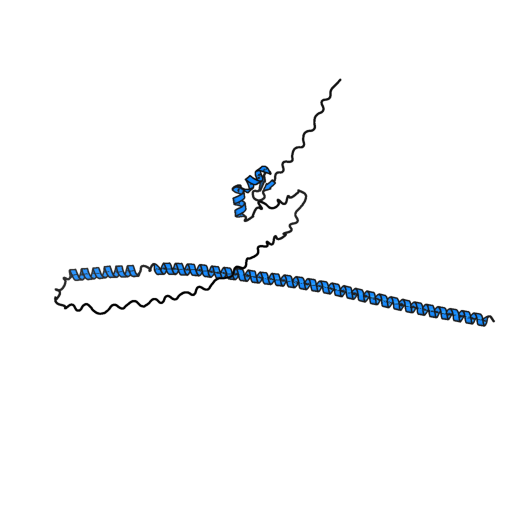 150 LYS A O 1
ATOM 1148 N N . GLU A 1 151 ? -25.528 -4.463 49.432 1.00 93.25 151 GLU A N 1
ATOM 1149 C CA . GLU A 1 151 ? -25.264 -3.220 48.713 1.00 93.25 151 GLU A CA 1
ATOM 1150 C C . GLU A 1 151 ? -23.823 -3.167 48.194 1.00 93.25 151 GLU A C 1
ATOM 1152 O O . GLU A 1 151 ? -23.606 -2.837 47.027 1.00 93.25 151 GLU A O 1
ATOM 1157 N N . GLN A 1 152 ? -22.847 -3.579 49.004 1.00 94.62 152 GLN A N 1
ATOM 1158 C CA . GLN A 1 152 ? -21.452 -3.673 48.590 1.00 94.62 152 GLN A CA 1
ATOM 1159 C C . GLN A 1 152 ? -21.278 -4.642 47.414 1.00 94.62 152 GLN A C 1
ATOM 1161 O O . GLN A 1 152 ? -20.688 -4.266 46.404 1.00 94.62 152 GLN A O 1
ATOM 1166 N N . GLN A 1 153 ? -21.885 -5.831 47.464 1.00 94.88 153 GLN A N 1
ATOM 1167 C CA . GLN A 1 153 ? -21.868 -6.776 46.342 1.00 94.88 153 GLN A CA 1
ATOM 1168 C C . GLN A 1 153 ? -22.503 -6.193 45.072 1.00 94.88 153 GLN A C 1
ATOM 1170 O O . GLN A 1 153 ? -21.997 -6.412 43.971 1.00 94.88 153 GLN A O 1
ATOM 1175 N N . ARG A 1 154 ? -23.590 -5.415 45.190 1.00 96.00 154 ARG A N 1
ATOM 1176 C CA . ARG A 1 154 ? -24.198 -4.722 44.040 1.00 96.00 154 ARG A CA 1
ATOM 1177 C C . ARG A 1 154 ? -23.264 -3.664 43.459 1.00 96.00 154 ARG A C 1
ATOM 1179 O O . ARG A 1 154 ? -23.153 -3.574 42.236 1.00 96.00 154 ARG A O 1
ATOM 1186 N N . ARG A 1 155 ? -22.578 -2.895 44.309 1.00 96.25 155 ARG A N 1
ATOM 1187 C CA . ARG A 1 155 ? -21.587 -1.892 43.888 1.00 96.25 155 ARG A CA 1
ATOM 1188 C C . ARG A 1 155 ? -20.387 -2.550 43.209 1.00 96.25 155 ARG A C 1
ATOM 1190 O O . ARG A 1 155 ? -19.988 -2.105 42.138 1.00 96.25 155 ARG A O 1
ATOM 1197 N N . GLU A 1 156 ? -19.873 -3.648 43.753 1.00 96.94 156 GLU A N 1
ATOM 1198 C CA . GLU A 1 156 ? -18.784 -4.420 43.145 1.00 96.94 156 GLU A CA 1
ATOM 1199 C C . GLU A 1 156 ? -19.199 -5.048 41.810 1.00 96.94 156 GLU A C 1
ATOM 1201 O O . GLU A 1 156 ? -18.458 -4.975 40.831 1.00 96.94 156 GLU A O 1
ATOM 1206 N N . ALA A 1 157 ? -20.404 -5.615 41.722 1.00 97.56 157 ALA A N 1
ATOM 1207 C CA . ALA A 1 157 ? -20.930 -6.150 40.470 1.00 97.56 157 ALA A CA 1
ATOM 1208 C C . ALA A 1 157 ? -21.114 -5.048 39.412 1.00 97.56 157 ALA A C 1
ATOM 1210 O O . ALA A 1 157 ? -20.798 -5.258 38.238 1.00 97.56 157 ALA A O 1
ATOM 1211 N N . ALA A 1 158 ? -21.589 -3.865 39.811 1.00 97.75 158 ALA A N 1
ATOM 1212 C CA . ALA A 1 158 ? -21.686 -2.707 38.928 1.00 97.75 158 ALA A CA 1
ATOM 1213 C C . ALA A 1 158 ? -20.297 -2.233 38.467 1.00 97.75 158 ALA A C 1
ATOM 1215 O O . ALA A 1 158 ? -20.093 -2.032 37.269 1.00 97.75 158 ALA A O 1
ATOM 1216 N N . ALA A 1 159 ? -19.324 -2.144 39.377 1.00 97.94 159 ALA A N 1
ATOM 1217 C CA . ALA A 1 159 ? -17.947 -1.775 39.059 1.00 97.94 159 ALA A CA 1
ATOM 1218 C C . ALA A 1 159 ? -17.297 -2.767 38.080 1.00 97.94 159 ALA A C 1
ATOM 1220 O O . ALA A 1 159 ? -16.716 -2.345 37.082 1.00 97.94 159 ALA A O 1
ATOM 1221 N N . LYS A 1 160 ? -17.477 -4.080 38.284 1.00 98.00 160 LYS A N 1
ATOM 1222 C CA . LYS A 1 160 ? -16.990 -5.126 37.363 1.00 98.00 160 LYS A CA 1
ATOM 1223 C C . LYS A 1 160 ? -17.611 -5.004 35.970 1.00 98.00 160 LYS A C 1
ATOM 1225 O O . LYS A 1 160 ? -16.909 -5.134 34.971 1.00 98.00 160 LYS A O 1
ATOM 1230 N N . LYS A 1 161 ? -18.912 -4.701 35.879 1.00 98.19 161 LYS A N 1
ATOM 1231 C CA . LYS A 1 161 ? -19.584 -4.464 34.588 1.00 98.19 161 LYS A CA 1
ATOM 1232 C C . LYS A 1 161 ? -19.013 -3.247 33.862 1.00 98.19 161 LYS A C 1
ATOM 1234 O O . LYS A 1 161 ? -18.789 -3.317 32.655 1.00 98.19 161 LYS A O 1
ATOM 1239 N N . VAL A 1 162 ? -18.765 -2.150 34.578 1.00 98.12 162 VAL A N 1
ATOM 1240 C CA . VAL A 1 162 ? -18.145 -0.948 34.000 1.00 98.12 162 VAL A CA 1
ATOM 1241 C C . VAL A 1 162 ? -16.714 -1.245 33.550 1.00 98.12 162 VAL A C 1
ATOM 1243 O O . VAL A 1 162 ? -16.372 -0.921 32.416 1.00 98.12 162 VAL A O 1
ATOM 1246 N N . ALA A 1 163 ? -15.915 -1.932 34.369 1.00 97.88 163 ALA A N 1
ATOM 1247 C CA . ALA A 1 163 ? -14.548 -2.321 34.026 1.00 97.88 163 ALA A CA 1
ATOM 1248 C C . ALA A 1 163 ? -14.496 -3.190 32.757 1.00 97.88 163 ALA A C 1
ATOM 1250 O O . ALA A 1 163 ? -13.788 -2.849 31.812 1.00 97.88 163 ALA A O 1
ATOM 1251 N N . ASN A 1 164 ? -15.323 -4.238 32.670 1.00 98.12 164 ASN A N 1
ATOM 1252 C CA . ASN A 1 164 ? -15.402 -5.084 31.473 1.00 98.12 164 ASN A CA 1
ATOM 1253 C C . ASN A 1 164 ? -15.850 -4.299 30.235 1.00 98.12 164 ASN A C 1
ATOM 1255 O O . ASN A 1 164 ? -15.346 -4.527 29.137 1.00 98.12 164 ASN A O 1
ATOM 1259 N N . LYS A 1 165 ? -16.769 -3.338 30.395 1.00 98.31 165 LYS A N 1
ATOM 1260 C CA . LYS A 1 165 ? -17.200 -2.471 29.293 1.00 98.31 165 LYS A CA 1
ATOM 1261 C C . LYS A 1 165 ? -16.066 -1.568 28.801 1.00 98.31 165 LYS A C 1
ATOM 1263 O O . LYS A 1 165 ? -15.941 -1.375 27.594 1.00 98.31 165 LYS A O 1
ATOM 1268 N N . VAL A 1 166 ? -15.243 -1.034 29.705 1.00 98.31 166 VAL A N 1
ATOM 1269 C CA . VAL A 1 166 ? -14.072 -0.212 29.358 1.00 98.31 166 VAL A CA 1
ATOM 1270 C C . VAL A 1 166 ? -13.002 -1.053 28.662 1.00 98.31 166 VAL A C 1
ATOM 1272 O O . VAL A 1 166 ? -12.510 -0.636 27.617 1.00 98.31 166 VAL A O 1
ATOM 1275 N N . ILE A 1 167 ? -12.695 -2.248 29.178 1.00 97.62 167 ILE A N 1
ATOM 1276 C CA . ILE A 1 167 ? -11.731 -3.173 28.559 1.00 97.62 167 ILE A CA 1
ATOM 1277 C C . ILE A 1 167 ? -12.197 -3.556 27.151 1.00 97.62 167 ILE A C 1
ATOM 1279 O O . ILE A 1 167 ? -11.465 -3.340 26.191 1.00 97.62 167 ILE A O 1
ATOM 1283 N N . SER A 1 168 ? -13.453 -3.991 26.999 1.00 97.69 168 SER A N 1
ATOM 1284 C CA . SER A 1 168 ? -14.013 -4.352 25.690 1.00 97.69 168 SER A CA 1
ATOM 1285 C C . SER A 1 168 ? -14.024 -3.176 24.705 1.00 97.69 168 SER A C 1
ATOM 1287 O O . SER A 1 168 ? -13.798 -3.360 23.509 1.00 97.69 168 SER A O 1
ATOM 1289 N N . LYS A 1 169 ? -14.269 -1.946 25.181 1.00 98.31 169 LYS A N 1
ATOM 1290 C CA . LYS A 1 169 ? -14.181 -0.746 24.338 1.00 98.31 169 LYS A CA 1
ATOM 1291 C C . LYS A 1 169 ? -12.740 -0.501 23.875 1.00 98.31 169 LYS A C 1
ATOM 1293 O O . LYS A 1 169 ? -12.531 -0.292 22.683 1.00 98.31 169 LYS A O 1
ATOM 1298 N N . ARG A 1 170 ? -11.766 -0.584 24.786 1.00 98.31 170 ARG A N 1
ATOM 1299 C CA . ARG A 1 170 ? -10.339 -0.394 24.488 1.00 98.31 170 ARG A CA 1
ATOM 1300 C C . ARG A 1 170 ? -9.801 -1.457 23.528 1.00 98.31 170 ARG A C 1
ATOM 1302 O O . ARG A 1 170 ? -9.033 -1.129 22.632 1.00 98.31 170 ARG A O 1
ATOM 1309 N N . GLU A 1 171 ? -10.228 -2.710 23.669 1.00 98.31 171 GLU A N 1
ATOM 1310 C CA . GLU A 1 171 ? -9.876 -3.790 22.738 1.00 98.31 171 GLU A CA 1
ATOM 1311 C C . GLU A 1 171 ? -10.409 -3.522 21.329 1.00 98.31 171 GLU A C 1
ATOM 1313 O O . GLU A 1 171 ? -9.669 -3.660 20.359 1.00 98.31 171 GLU A O 1
ATOM 1318 N N . LYS A 1 172 ? -11.663 -3.070 21.199 1.00 98.31 172 LYS A N 1
ATOM 1319 C CA . LYS A 1 172 ? -12.241 -2.702 19.896 1.00 98.31 172 LYS A CA 1
ATOM 1320 C C . LYS A 1 172 ? -11.535 -1.507 19.259 1.00 98.31 172 LYS A C 1
ATOM 1322 O O . LYS A 1 172 ? -11.354 -1.490 18.046 1.00 98.31 172 LYS A O 1
ATOM 1327 N N . GLU A 1 173 ? -11.149 -0.509 20.049 1.00 97.88 173 GLU A N 1
ATOM 1328 C CA . GLU A 1 173 ? -10.363 0.633 19.561 1.00 97.88 173 GLU A CA 1
ATOM 1329 C C . GLU A 1 173 ? -8.968 0.192 19.101 1.00 97.88 173 GLU A C 1
ATOM 1331 O O . GLU A 1 173 ? -8.563 0.541 17.995 1.00 97.88 173 GLU A O 1
ATOM 1336 N N . SER A 1 174 ? -8.294 -0.663 19.874 1.00 98.12 174 SER A N 1
ATOM 1337 C CA . SER A 1 174 ? -7.006 -1.262 19.500 1.00 98.12 174 SER A CA 1
ATOM 1338 C C . SER A 1 174 ? -7.097 -2.080 18.204 1.00 98.12 174 SER A C 1
ATOM 1340 O O . SER A 1 174 ? -6.257 -1.941 17.316 1.00 98.12 174 SER A O 1
ATOM 1342 N N . GLN A 1 175 ? -8.157 -2.879 18.035 1.00 98.12 175 GLN A N 1
ATOM 1343 C CA . GLN A 1 175 ? -8.400 -3.635 16.801 1.00 98.12 175 GLN A CA 1
ATOM 1344 C C . GLN A 1 175 ? -8.592 -2.718 15.588 1.00 98.12 175 GLN A C 1
ATOM 1346 O O . GLN A 1 175 ? -7.981 -2.952 14.548 1.00 98.12 175 GLN A O 1
ATOM 1351 N N . ARG A 1 176 ? -9.386 -1.648 15.726 1.00 98.38 176 ARG A N 1
ATOM 1352 C CA . ARG A 1 176 ? -9.581 -0.652 14.658 1.00 98.38 176 ARG A CA 1
ATOM 1353 C C . ARG A 1 176 ? -8.285 0.067 14.302 1.00 98.38 176 ARG A C 1
ATOM 1355 O O . ARG A 1 176 ? -8.024 0.313 13.129 1.00 98.38 176 ARG A O 1
ATOM 1362 N N . GLU A 1 177 ? -7.463 0.396 15.295 1.00 98.12 177 GLU A N 1
ATOM 1363 C CA . GLU A 1 177 ? -6.160 1.012 15.055 1.00 98.12 177 GLU A CA 1
ATOM 1364 C C . GLU A 1 177 ? -5.212 0.052 14.321 1.00 98.12 177 GLU A C 1
ATOM 1366 O O . GLU A 1 177 ? -4.548 0.451 13.363 1.00 98.12 177 GLU A O 1
ATOM 1371 N N . ALA A 1 178 ? -5.177 -1.222 14.718 1.00 98.00 178 ALA A N 1
ATOM 1372 C CA . ALA A 1 178 ? -4.386 -2.247 14.042 1.00 98.00 178 ALA A CA 1
ATOM 1373 C C . ALA A 1 178 ? -4.842 -2.463 12.589 1.00 98.00 178 ALA A C 1
ATOM 1375 O O . ALA A 1 178 ? -4.006 -2.558 11.690 1.00 98.00 178 ALA A O 1
ATOM 1376 N N . GLU A 1 179 ? -6.152 -2.486 12.340 1.00 98.25 179 GLU A N 1
ATOM 1377 C CA . GLU A 1 179 ? -6.724 -2.580 10.995 1.00 98.25 179 GLU A CA 1
ATOM 1378 C C . GLU A 1 179 ? -6.357 -1.362 10.138 1.00 98.25 179 GLU A C 1
ATOM 1380 O O . GLU A 1 179 ? -5.877 -1.515 9.015 1.00 98.25 179 GLU A O 1
ATOM 1385 N N . LEU A 1 180 ? -6.469 -0.150 10.690 1.00 98.38 180 LEU A N 1
ATOM 1386 C CA . LEU A 1 180 ? -6.065 1.074 10.000 1.00 98.38 180 LEU A CA 1
ATOM 1387 C C . LEU A 1 180 ? -4.569 1.066 9.648 1.00 98.38 180 LEU A C 1
ATOM 1389 O O . LEU A 1 180 ? -4.180 1.519 8.571 1.00 98.38 180 LEU A O 1
ATOM 1393 N N . ARG A 1 181 ? -3.714 0.544 10.536 1.00 98.25 181 ARG A N 1
ATOM 1394 C CA . ARG A 1 181 ? -2.277 0.384 10.263 1.00 98.25 181 ARG A CA 1
ATOM 1395 C C . ARG A 1 181 ? -2.025 -0.616 9.131 1.00 98.25 181 ARG A C 1
ATOM 1397 O O . ARG A 1 181 ? -1.206 -0.316 8.267 1.00 98.25 181 ARG A O 1
ATOM 1404 N N . ARG A 1 182 ? -2.749 -1.742 9.086 1.00 98.31 182 ARG A N 1
ATOM 1405 C CA . ARG A 1 182 ? -2.669 -2.710 7.974 1.00 98.31 182 ARG A CA 1
ATOM 1406 C C . ARG A 1 182 ? -3.089 -2.081 6.648 1.00 98.31 182 ARG A C 1
ATOM 1408 O O . ARG A 1 182 ? -2.317 -2.127 5.700 1.00 98.31 182 ARG A O 1
ATOM 1415 N N . GLN A 1 183 ? -4.223 -1.382 6.612 1.00 97.94 183 GLN A N 1
ATOM 1416 C CA . GLN A 1 183 ? -4.679 -0.681 5.404 1.00 97.94 183 GLN A CA 1
ATOM 1417 C C . GLN A 1 183 ? -3.673 0.376 4.925 1.00 97.94 183 GLN A C 1
ATOM 1419 O O . GLN A 1 183 ? -3.456 0.540 3.726 1.00 97.94 183 GLN A O 1
ATOM 1424 N N . LYS A 1 184 ? -3.026 1.104 5.848 1.00 98.50 184 LYS A N 1
ATOM 1425 C CA . LYS A 1 184 ? -1.946 2.042 5.496 1.00 98.50 184 LYS A CA 1
ATOM 1426 C C . LYS A 1 184 ? -0.737 1.318 4.899 1.00 98.50 184 LYS A C 1
ATOM 1428 O O . LYS A 1 184 ? -0.198 1.790 3.904 1.00 98.50 184 LYS A O 1
ATOM 1433 N N . GLN A 1 185 ? -0.325 0.189 5.474 1.00 98.25 185 GLN A N 1
ATOM 1434 C CA . GLN A 1 185 ? 0.777 -0.617 4.940 1.00 98.25 185 GLN A CA 1
ATOM 1435 C C . GLN A 1 185 ? 0.455 -1.184 3.553 1.00 98.25 185 GLN A C 1
ATOM 1437 O O . GLN A 1 185 ? 1.297 -1.103 2.667 1.00 98.25 185 GLN A O 1
ATOM 1442 N N . GLU A 1 186 ? -0.763 -1.679 3.333 1.00 98.12 186 GLU A N 1
ATOM 1443 C CA . GLU A 1 186 ? -1.221 -2.166 2.026 1.00 98.12 186 GLU A CA 1
ATOM 1444 C C . GLU A 1 186 ? -1.222 -1.055 0.969 1.00 98.12 186 GLU A C 1
ATOM 1446 O O . GLU A 1 186 ? -0.727 -1.262 -0.138 1.00 98.12 186 GLU A O 1
ATOM 1451 N N . LYS A 1 187 ? -1.694 0.151 1.314 1.00 98.38 187 LYS A N 1
ATOM 1452 C CA . LYS A 1 187 ? -1.629 1.316 0.414 1.00 98.38 187 LYS A CA 1
ATOM 1453 C C . LYS A 1 187 ? -0.192 1.684 0.052 1.00 98.38 187 LYS A C 1
ATOM 1455 O O . LYS A 1 187 ? 0.104 1.883 -1.122 1.00 98.38 187 LYS A O 1
ATOM 1460 N N . LEU A 1 188 ? 0.705 1.730 1.038 1.00 98.00 188 LEU A N 1
ATOM 1461 C CA . LEU A 1 188 ? 2.123 2.013 0.799 1.00 98.00 188 LEU A CA 1
ATOM 1462 C C . LEU A 1 188 ? 2.785 0.927 -0.060 1.00 98.00 188 LEU A C 1
ATOM 1464 O O . LEU A 1 188 ? 3.568 1.249 -0.950 1.00 98.00 188 LEU A O 1
ATOM 1468 N N . ALA A 1 189 ? 2.452 -0.346 0.165 1.00 98.19 189 ALA A N 1
ATOM 1469 C CA . ALA A 1 189 ? 2.945 -1.458 -0.643 1.00 98.19 189 ALA A CA 1
ATOM 1470 C C . ALA A 1 189 ? 2.444 -1.371 -2.094 1.00 98.19 189 ALA A C 1
ATOM 1472 O O . ALA A 1 189 ? 3.227 -1.553 -3.025 1.00 98.19 189 ALA A O 1
ATOM 1473 N N . PHE A 1 190 ? 1.171 -1.026 -2.296 1.00 98.19 190 PHE A N 1
ATOM 1474 C CA . PHE A 1 190 ? 0.593 -0.819 -3.623 1.00 98.19 190 PHE A CA 1
ATOM 1475 C C . PHE A 1 190 ? 1.260 0.347 -4.370 1.00 98.19 190 PHE A C 1
ATOM 1477 O O . PHE A 1 190 ? 1.644 0.207 -5.530 1.00 98.19 190 PHE A O 1
ATOM 1484 N N . GLU A 1 191 ? 1.464 1.488 -3.709 1.00 98.25 191 GLU A N 1
ATOM 1485 C CA . GLU A 1 191 ? 2.170 2.630 -4.303 1.00 98.25 191 GLU A CA 1
ATOM 1486 C C . GLU A 1 191 ? 3.632 2.307 -4.629 1.00 98.25 191 GLU A C 1
ATOM 1488 O O . GLU A 1 191 ? 4.140 2.717 -5.677 1.00 98.25 191 GLU A O 1
ATOM 1493 N N . ALA A 1 192 ? 4.311 1.549 -3.763 1.00 98.25 192 ALA A N 1
ATOM 1494 C CA . ALA A 1 192 ? 5.669 1.080 -4.012 1.00 98.25 192 ALA A CA 1
ATOM 1495 C C . ALA A 1 192 ? 5.730 0.148 -5.232 1.00 98.25 192 ALA A C 1
ATOM 1497 O O . ALA A 1 192 ? 6.602 0.329 -6.082 1.00 98.25 192 ALA A O 1
ATOM 1498 N N . ALA A 1 193 ? 4.780 -0.784 -5.363 1.00 98.19 193 ALA A N 1
ATOM 1499 C CA . ALA A 1 193 ? 4.667 -1.662 -6.525 1.00 98.19 193 ALA A CA 1
ATOM 1500 C C . ALA A 1 193 ? 4.419 -0.865 -7.815 1.00 98.19 193 ALA A C 1
ATOM 1502 O O . ALA A 1 193 ? 5.115 -1.076 -8.806 1.00 98.19 193 ALA A O 1
ATOM 1503 N N . ARG A 1 194 ? 3.517 0.126 -7.785 1.00 98.50 194 ARG A N 1
ATOM 1504 C CA . ARG A 1 194 ? 3.253 1.003 -8.937 1.00 98.50 194 ARG A CA 1
ATOM 1505 C C . ARG A 1 194 ? 4.500 1.779 -9.367 1.00 98.50 194 ARG A C 1
ATOM 1507 O O . ARG A 1 194 ? 4.799 1.859 -10.554 1.00 98.50 194 ARG A O 1
ATOM 1514 N N . ARG A 1 195 ? 5.256 2.328 -8.409 1.00 98.38 195 ARG A N 1
ATOM 1515 C CA . ARG A 1 195 ? 6.531 3.015 -8.688 1.00 98.38 195 ARG A CA 1
ATOM 1516 C C . ARG A 1 195 ? 7.593 2.063 -9.237 1.00 98.38 195 ARG A C 1
ATOM 1518 O O . ARG A 1 195 ? 8.400 2.476 -10.063 1.00 98.38 195 ARG A O 1
ATOM 1525 N N . ALA A 1 196 ? 7.628 0.815 -8.772 1.00 98.12 196 ALA A N 1
ATOM 1526 C CA . ALA A 1 196 ? 8.544 -0.194 -9.296 1.00 98.12 196 ALA A CA 1
ATOM 1527 C C . ALA A 1 196 ? 8.201 -0.557 -10.750 1.00 98.12 196 ALA A C 1
ATOM 1529 O O . ALA A 1 196 ? 9.099 -0.613 -11.585 1.00 98.12 196 ALA A O 1
ATOM 1530 N N . GLU A 1 197 ? 6.916 -0.718 -11.070 1.00 98.12 197 GLU A N 1
ATOM 1531 C CA . GLU A 1 197 ? 6.446 -0.961 -12.436 1.00 98.12 197 GLU A CA 1
ATOM 1532 C C . GLU A 1 197 ? 6.770 0.214 -13.371 1.00 98.12 197 GLU A C 1
ATOM 1534 O O . GLU A 1 197 ? 7.275 0.012 -14.473 1.00 98.12 197 GLU A O 1
ATOM 1539 N N . GLU A 1 198 ? 6.547 1.451 -12.923 1.00 98.44 198 GLU A N 1
ATOM 1540 C CA . GLU A 1 198 ? 6.889 2.657 -13.684 1.00 98.44 198 GLU A CA 1
ATOM 1541 C C . GLU A 1 198 ? 8.395 2.737 -13.978 1.00 98.44 198 GLU A C 1
ATOM 1543 O O . GLU A 1 198 ? 8.795 2.987 -15.115 1.00 98.44 198 GLU A O 1
ATOM 1548 N N . LYS A 1 199 ? 9.241 2.435 -12.984 1.00 98.38 199 LYS A N 1
ATOM 1549 C CA . LYS A 1 199 ? 10.697 2.347 -13.171 1.00 98.38 199 LYS A CA 1
ATOM 1550 C C . LYS A 1 199 ? 11.095 1.236 -14.139 1.00 98.38 199 LYS A C 1
ATOM 1552 O O . LYS A 1 199 ? 11.986 1.453 -14.953 1.00 98.38 199 LYS A O 1
ATOM 1557 N N . ALA A 1 200 ? 10.445 0.075 -14.077 1.00 98.31 200 ALA A N 1
ATOM 1558 C CA . ALA A 1 200 ? 10.707 -1.027 -14.999 1.00 98.31 200 ALA A CA 1
ATOM 1559 C C . ALA A 1 200 ? 10.335 -0.653 -16.443 1.00 98.31 200 ALA A C 1
ATOM 1561 O O . ALA A 1 200 ? 11.111 -0.904 -17.361 1.00 98.31 200 ALA A O 1
ATOM 1562 N N . ARG A 1 201 ? 9.196 0.024 -16.646 1.00 98.31 201 ARG A N 1
ATOM 1563 C CA . ARG A 1 201 ? 8.795 0.551 -17.961 1.00 98.31 201 ARG A CA 1
ATOM 1564 C C . ARG A 1 201 ? 9.776 1.602 -18.478 1.00 98.31 201 ARG A C 1
ATOM 1566 O O . ARG A 1 201 ? 10.133 1.565 -19.650 1.00 98.31 201 ARG A O 1
ATOM 1573 N N . ALA A 1 202 ? 10.238 2.506 -17.614 1.00 98.19 202 ALA A N 1
ATOM 1574 C CA . ALA A 1 202 ? 11.239 3.505 -17.977 1.00 98.19 202 ALA A CA 1
ATOM 1575 C C . ALA A 1 202 ? 12.587 2.865 -18.355 1.00 98.19 202 ALA A C 1
ATOM 1577 O O . ALA A 1 202 ? 13.205 3.279 -19.332 1.00 98.19 202 ALA A O 1
ATOM 1578 N N . ALA A 1 203 ? 13.020 1.833 -17.623 1.00 98.12 203 ALA A N 1
ATOM 1579 C CA . ALA A 1 203 ? 14.232 1.080 -17.942 1.00 98.12 203 ALA A CA 1
ATOM 1580 C C . ALA A 1 203 ? 14.112 0.357 -19.293 1.00 98.12 203 ALA A C 1
ATOM 1582 O O . ALA A 1 203 ? 14.997 0.498 -20.131 1.00 98.12 203 ALA A O 1
ATOM 1583 N N . ALA A 1 204 ? 12.990 -0.323 -19.547 1.00 98.06 204 ALA A N 1
ATOM 1584 C CA . ALA A 1 204 ? 12.735 -0.986 -20.826 1.00 98.06 204 ALA A CA 1
ATOM 1585 C C . ALA A 1 204 ? 12.718 0.006 -22.004 1.00 98.06 204 ALA A C 1
ATOM 1587 O O . ALA A 1 204 ? 13.301 -0.264 -23.052 1.00 98.06 204 ALA A O 1
ATOM 1588 N N . ALA A 1 205 ? 12.110 1.184 -21.826 1.00 98.19 205 ALA A N 1
ATOM 1589 C CA . ALA A 1 205 ? 12.122 2.236 -22.842 1.00 98.19 205 ALA A CA 1
ATOM 1590 C C . ALA A 1 205 ? 13.542 2.771 -23.112 1.00 98.19 205 ALA A C 1
ATOM 1592 O O . ALA A 1 205 ? 13.900 3.015 -24.264 1.00 98.19 205 ALA A O 1
ATOM 1593 N N . ALA A 1 206 ? 14.367 2.922 -22.070 1.00 98.31 206 ALA A N 1
ATOM 1594 C CA . ALA A 1 206 ? 15.762 3.333 -22.214 1.00 98.31 206 ALA A CA 1
ATOM 1595 C C . ALA A 1 206 ? 16.609 2.266 -22.933 1.00 98.31 206 ALA A C 1
ATOM 1597 O O . ALA A 1 206 ? 17.442 2.605 -23.774 1.00 98.31 206 ALA A O 1
ATOM 1598 N N . GLU A 1 207 ? 16.385 0.981 -22.648 1.00 98.12 207 GLU A N 1
ATOM 1599 C CA . GLU A 1 207 ? 17.022 -0.127 -23.369 1.00 98.12 207 GLU A CA 1
ATOM 1600 C C . GLU A 1 207 ? 16.618 -0.148 -24.847 1.00 98.12 207 GLU A C 1
ATOM 1602 O O . GLU A 1 207 ? 17.484 -0.272 -25.715 1.00 98.12 207 GLU A O 1
ATOM 1607 N N . GLU A 1 208 ? 15.334 0.054 -25.153 1.00 98.38 208 GLU A N 1
ATOM 1608 C CA . GLU A 1 208 ? 14.855 0.148 -26.533 1.00 98.38 208 GLU A CA 1
ATOM 1609 C C . GLU A 1 208 ? 15.481 1.343 -27.271 1.00 98.38 208 GLU A C 1
ATOM 1611 O O . GLU A 1 208 ? 15.915 1.217 -28.420 1.00 98.38 208 GLU A O 1
ATOM 1616 N N . GLU A 1 209 ? 15.581 2.507 -26.625 1.00 98.56 209 GLU A N 1
ATOM 1617 C CA . GLU A 1 209 ? 16.244 3.673 -27.210 1.00 98.56 209 GLU A CA 1
ATOM 1618 C C . GLU A 1 209 ? 17.731 3.402 -27.480 1.00 98.56 209 GLU A C 1
ATOM 1620 O O . GLU A 1 209 ? 18.234 3.727 -28.561 1.00 98.56 209 GLU A O 1
ATOM 1625 N N . ASN A 1 210 ? 18.429 2.764 -26.539 1.00 98.31 210 ASN A N 1
ATOM 1626 C CA . ASN A 1 210 ? 19.825 2.370 -26.709 1.00 98.31 210 ASN A CA 1
ATOM 1627 C C . ASN A 1 210 ? 19.996 1.380 -27.870 1.00 98.31 210 ASN A C 1
ATOM 1629 O O . ASN A 1 210 ? 20.892 1.566 -28.696 1.00 98.31 210 ASN A O 1
ATOM 1633 N N . ALA A 1 211 ? 19.105 0.394 -28.004 1.00 98.31 211 ALA A N 1
ATOM 1634 C CA . ALA A 1 211 ? 19.103 -0.539 -29.129 1.00 98.31 211 ALA A CA 1
ATOM 1635 C C . ALA A 1 211 ? 18.883 0.184 -30.471 1.00 98.31 211 ALA A C 1
ATOM 1637 O O . ALA A 1 211 ? 19.597 -0.064 -31.443 1.00 98.31 211 ALA A O 1
ATOM 1638 N N . ARG A 1 212 ? 17.957 1.153 -30.525 1.00 98.56 212 ARG A N 1
ATOM 1639 C CA . ARG A 1 212 ? 17.739 1.990 -31.719 1.00 98.56 212 ARG A CA 1
ATOM 1640 C C . ARG A 1 212 ? 18.970 2.828 -32.071 1.00 98.56 212 ARG A C 1
ATOM 1642 O O . ARG A 1 212 ? 19.259 3.012 -33.253 1.00 98.56 212 ARG A O 1
ATOM 1649 N N . ARG A 1 213 ? 19.689 3.358 -31.076 1.00 98.44 213 ARG A N 1
ATOM 1650 C CA . ARG A 1 213 ? 20.945 4.100 -31.289 1.00 98.44 213 ARG A CA 1
ATOM 1651 C C . ARG A 1 213 ? 22.048 3.186 -31.828 1.00 98.44 213 ARG A C 1
ATOM 1653 O O . ARG A 1 213 ? 22.718 3.581 -32.777 1.00 98.44 213 ARG A O 1
ATOM 1660 N N . ALA A 1 214 ? 22.183 1.973 -31.289 1.00 98.25 214 ALA A N 1
ATOM 1661 C CA . ALA A 1 214 ? 23.137 0.976 -31.773 1.00 98.25 214 ALA A CA 1
ATOM 1662 C C . ALA A 1 214 ? 22.856 0.579 -33.232 1.00 98.25 214 ALA A C 1
ATOM 1664 O O . ALA A 1 214 ? 23.742 0.693 -34.073 1.00 98.25 214 ALA A O 1
ATOM 1665 N N . ALA A 1 215 ? 21.604 0.255 -33.570 1.00 98.38 215 ALA A N 1
ATOM 1666 C CA . ALA A 1 215 ? 21.215 -0.086 -34.941 1.00 98.38 215 ALA A CA 1
ATOM 1667 C C . ALA A 1 215 ? 21.480 1.059 -35.938 1.00 98.38 215 ALA A C 1
ATOM 1669 O O . ALA A 1 215 ? 21.935 0.833 -37.059 1.00 98.38 215 ALA A O 1
ATOM 167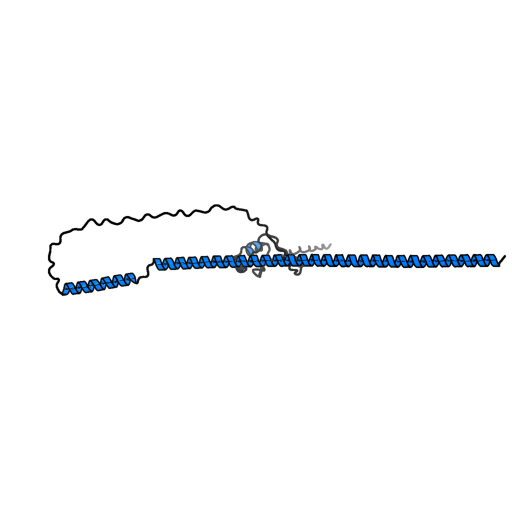0 N N . LYS A 1 216 ? 21.237 2.315 -35.535 1.00 98.50 216 LYS A N 1
ATOM 1671 C CA . LYS A 1 216 ? 21.584 3.488 -36.356 1.00 98.50 216 LYS A CA 1
ATOM 1672 C C . LYS A 1 216 ? 23.094 3.630 -36.558 1.00 98.50 216 LYS A C 1
ATOM 1674 O O . LYS A 1 216 ? 23.509 4.011 -37.649 1.00 98.50 216 LYS A O 1
ATOM 1679 N N . ALA A 1 217 ? 23.896 3.351 -35.531 1.00 98.38 217 ALA A N 1
ATOM 1680 C CA . ALA A 1 217 ? 25.352 3.390 -35.628 1.00 98.38 217 ALA A CA 1
ATOM 1681 C C . ALA A 1 217 ? 25.879 2.300 -36.576 1.00 98.38 217 ALA A C 1
ATOM 1683 O O . ALA A 1 217 ? 26.668 2.609 -37.465 1.00 98.38 217 ALA A O 1
ATOM 1684 N N . GLU A 1 218 ? 25.372 1.069 -36.466 1.00 98.50 218 GLU A N 1
ATOM 1685 C CA . GLU A 1 218 ? 25.702 -0.030 -37.385 1.00 98.50 218 GLU A CA 1
ATOM 1686 C C . GLU A 1 218 ? 25.321 0.308 -38.831 1.00 98.50 218 GLU A C 1
ATOM 1688 O O . GLU A 1 218 ? 26.121 0.131 -39.750 1.00 98.50 218 GLU A O 1
ATOM 1693 N N . GLN A 1 219 ? 24.125 0.863 -39.047 1.00 98.38 219 GLN A N 1
ATOM 1694 C CA . GLN A 1 219 ? 23.693 1.294 -40.375 1.00 98.38 219 GLN A CA 1
ATOM 1695 C C . GLN A 1 219 ? 24.588 2.412 -40.935 1.00 98.38 219 GLN A C 1
ATOM 1697 O O . GLN A 1 219 ? 24.881 2.429 -42.131 1.00 98.38 219 GLN A O 1
ATOM 1702 N N . ALA A 1 220 ? 25.019 3.358 -40.096 1.00 98.38 220 ALA A N 1
ATOM 1703 C CA . ALA A 1 220 ? 25.940 4.416 -40.505 1.00 98.38 220 ALA A CA 1
ATOM 1704 C C . ALA A 1 220 ? 27.315 3.848 -40.892 1.00 98.38 220 ALA A C 1
ATOM 1706 O O . ALA A 1 220 ? 27.877 4.254 -41.908 1.00 98.38 220 ALA A O 1
ATOM 1707 N N . GLU A 1 221 ? 27.822 2.871 -40.137 1.00 98.50 221 GLU A N 1
ATOM 1708 C CA . GLU A 1 221 ? 29.077 2.188 -40.450 1.00 98.50 221 GLU A CA 1
ATOM 1709 C C . GLU A 1 221 ? 28.988 1.407 -41.769 1.00 98.50 221 GLU A C 1
ATOM 1711 O O . GLU A 1 221 ? 29.889 1.501 -42.602 1.00 98.50 221 GLU A O 1
ATOM 1716 N N . GLN A 1 222 ? 27.888 0.688 -42.007 1.00 98.44 222 GLN A N 1
ATOM 1717 C CA . GLN A 1 222 ? 27.651 -0.011 -43.274 1.00 98.44 222 GLN A CA 1
ATOM 1718 C C . GLN A 1 222 ? 27.658 0.954 -44.463 1.00 98.44 222 GLN A C 1
ATOM 1720 O O . GLN A 1 222 ? 28.358 0.708 -45.443 1.00 98.44 222 GLN A O 1
ATOM 1725 N N . ARG A 1 223 ? 26.959 2.092 -44.356 1.00 98.56 223 ARG A N 1
ATOM 1726 C CA . ARG A 1 223 ? 26.960 3.125 -45.405 1.00 98.56 223 ARG A CA 1
ATOM 1727 C C . ARG A 1 223 ? 28.358 3.681 -45.665 1.00 98.56 223 ARG A C 1
ATOM 1729 O O . ARG A 1 223 ? 28.733 3.839 -46.821 1.00 98.56 223 ARG A O 1
ATOM 1736 N N . ALA A 1 224 ? 29.136 3.932 -44.612 1.00 98.44 224 ALA A N 1
ATOM 1737 C CA . ALA A 1 224 ? 30.513 4.400 -44.750 1.00 98.44 224 ALA A CA 1
ATOM 1738 C C . ALA A 1 224 ? 31.406 3.364 -45.459 1.00 98.44 224 ALA A C 1
ATOM 1740 O O . ALA A 1 224 ? 32.236 3.728 -46.292 1.00 98.44 224 ALA A O 1
ATOM 1741 N N . ARG A 1 225 ? 31.219 2.067 -45.173 1.00 98.50 225 ARG A N 1
ATOM 1742 C CA . ARG A 1 225 ? 31.930 0.976 -45.861 1.00 98.50 225 ARG A CA 1
ATOM 1743 C C . ARG A 1 225 ? 31.555 0.896 -47.344 1.00 98.50 225 ARG A C 1
ATOM 1745 O O . ARG A 1 225 ? 32.453 0.828 -48.178 1.00 98.50 225 ARG A O 1
ATOM 1752 N N . GLU A 1 226 ? 30.264 0.956 -47.672 1.00 98.62 226 GLU A N 1
ATOM 1753 C CA . GLU A 1 226 ? 29.782 0.960 -49.062 1.00 98.62 226 GLU A CA 1
ATOM 1754 C C . GLU A 1 226 ? 30.292 2.177 -49.845 1.00 98.62 226 GLU A C 1
ATOM 1756 O O . GLU A 1 226 ? 30.690 2.059 -51.003 1.00 98.62 226 GLU A O 1
ATOM 1761 N N . GLU A 1 227 ? 30.302 3.360 -49.230 1.00 98.62 227 GLU A N 1
ATOM 1762 C CA . GLU A 1 227 ? 30.825 4.576 -49.851 1.00 98.62 227 GLU A CA 1
ATOM 1763 C C . GLU A 1 227 ? 32.335 4.476 -50.106 1.00 98.62 227 GLU A C 1
ATOM 1765 O O . GLU A 1 227 ? 32.799 4.801 -51.202 1.00 98.62 227 GLU A O 1
ATOM 1770 N N . ALA A 1 228 ? 33.096 3.951 -49.142 1.00 98.44 228 ALA A N 1
ATOM 1771 C CA . ALA A 1 228 ? 34.524 3.699 -49.307 1.00 98.44 228 ALA A CA 1
ATOM 1772 C C . ALA A 1 228 ? 34.808 2.684 -50.428 1.00 98.44 228 ALA A C 1
ATOM 1774 O O . ALA A 1 228 ? 35.743 2.869 -51.209 1.00 98.44 228 ALA A O 1
ATOM 1775 N N . GLU A 1 229 ? 33.999 1.629 -50.546 1.00 98.62 229 GLU A N 1
ATOM 1776 C CA . GLU A 1 229 ? 34.101 0.655 -51.636 1.00 98.62 229 GLU A CA 1
ATOM 1777 C C . GLU A 1 229 ? 33.800 1.294 -52.997 1.00 98.62 229 GLU A C 1
ATOM 1779 O O . GLU A 1 229 ? 34.605 1.167 -53.922 1.00 98.62 229 GLU A O 1
ATOM 1784 N N . ARG A 1 230 ? 32.714 2.072 -53.102 1.00 98.69 230 ARG A N 1
ATOM 1785 C CA . ARG A 1 230 ? 32.382 2.832 -54.319 1.00 98.69 230 ARG A CA 1
ATOM 1786 C C . ARG A 1 230 ? 33.489 3.813 -54.700 1.00 98.69 230 ARG A C 1
ATOM 1788 O O . ARG A 1 230 ? 33.758 3.985 -55.886 1.00 98.69 230 ARG A O 1
ATOM 1795 N N . SER A 1 231 ? 34.137 4.453 -53.725 1.00 98.50 231 SER A N 1
ATOM 1796 C CA . SER A 1 231 ? 35.282 5.338 -53.973 1.00 98.50 231 SER A CA 1
ATOM 1797 C C . SER A 1 231 ? 36.457 4.570 -54.579 1.00 98.50 231 SER A C 1
ATOM 1799 O O . SER A 1 231 ? 36.972 4.961 -55.624 1.00 98.50 231 SER A O 1
ATOM 1801 N N . ARG A 1 232 ? 36.827 3.425 -53.989 1.00 98.62 232 ARG A N 1
ATOM 1802 C CA . ARG A 1 232 ? 37.891 2.553 -54.517 1.00 98.62 232 ARG A CA 1
ATOM 1803 C C . ARG A 1 232 ? 37.569 2.033 -55.915 1.00 98.62 232 ARG A C 1
ATOM 1805 O O . ARG A 1 232 ? 38.461 1.909 -56.749 1.00 98.62 232 ARG A O 1
ATOM 1812 N N . GLU A 1 233 ? 36.307 1.715 -56.191 1.00 98.56 233 GLU A N 1
ATOM 1813 C CA . GLU A 1 233 ? 35.880 1.287 -57.523 1.00 98.56 233 GLU A CA 1
ATOM 1814 C C . GLU A 1 233 ? 36.027 2.417 -58.554 1.00 98.56 233 GLU A C 1
ATOM 1816 O O . GLU A 1 233 ? 36.542 2.181 -59.647 1.00 98.56 233 GLU A O 1
ATOM 1821 N N . ARG A 1 234 ? 35.645 3.653 -58.202 1.00 98.50 234 ARG A N 1
ATOM 1822 C CA . ARG A 1 234 ? 35.852 4.835 -59.059 1.00 98.50 234 ARG A CA 1
ATOM 1823 C C . ARG A 1 234 ? 37.330 5.072 -59.353 1.00 98.50 234 ARG A C 1
ATOM 1825 O O . ARG A 1 234 ? 37.674 5.307 -60.505 1.00 98.50 234 ARG A O 1
ATOM 1832 N N . GLU A 1 235 ? 38.196 4.954 -58.348 1.00 98.50 235 GLU A N 1
ATOM 1833 C CA . GLU A 1 235 ? 39.652 5.056 -58.523 1.00 98.50 235 GLU A CA 1
ATOM 1834 C C . GLU A 1 235 ? 40.188 3.979 -59.475 1.00 98.50 235 GLU A C 1
ATOM 1836 O O . GLU A 1 235 ? 40.967 4.285 -60.376 1.00 98.50 235 GLU A O 1
ATOM 1841 N N . ARG A 1 236 ? 39.734 2.725 -59.332 1.00 98.56 236 ARG A N 1
ATOM 1842 C CA . ARG A 1 236 ? 40.119 1.625 -60.233 1.00 98.56 236 ARG A CA 1
ATOM 1843 C C . ARG A 1 236 ? 39.675 1.871 -61.673 1.00 98.56 236 ARG A C 1
ATOM 1845 O O . ARG A 1 236 ? 40.456 1.619 -62.586 1.00 98.56 236 ARG A O 1
ATOM 1852 N N . ARG A 1 237 ? 38.446 2.359 -61.880 1.00 98.38 237 ARG A N 1
ATOM 1853 C CA . ARG A 1 237 ? 37.931 2.703 -63.216 1.00 98.38 237 ARG A CA 1
ATOM 1854 C C . ARG A 1 237 ? 38.738 3.836 -63.845 1.00 98.38 237 ARG A C 1
ATOM 1856 O O . ARG A 1 237 ? 39.210 3.676 -64.962 1.00 98.38 237 ARG A O 1
ATOM 1863 N N . ALA A 1 238 ? 38.985 4.914 -63.102 1.00 98.12 238 ALA A N 1
ATOM 1864 C CA . ALA A 1 238 ? 39.797 6.035 -63.575 1.00 98.12 238 ALA A CA 1
ATOM 1865 C C . ALA A 1 238 ? 41.233 5.606 -63.932 1.00 98.12 238 ALA A C 1
ATOM 1867 O O . ALA A 1 238 ? 41.781 6.039 -64.943 1.00 98.12 238 ALA A O 1
ATOM 1868 N N . ALA A 1 239 ? 41.841 4.722 -63.133 1.00 97.94 239 ALA A N 1
ATOM 1869 C CA . ALA A 1 239 ? 43.162 4.171 -63.427 1.00 97.94 239 ALA A CA 1
ATOM 1870 C C . ALA A 1 239 ? 43.168 3.300 -64.697 1.00 97.94 239 ALA A C 1
ATOM 1872 O O . ALA A 1 239 ? 44.110 3.379 -65.484 1.00 97.94 239 ALA A O 1
ATOM 1873 N N . ALA A 1 240 ? 42.123 2.494 -64.914 1.00 97.94 240 ALA A N 1
ATOM 1874 C CA . ALA A 1 240 ? 41.976 1.683 -66.121 1.00 97.94 240 ALA A CA 1
ATOM 1875 C C . ALA A 1 240 ? 41.800 2.553 -67.378 1.00 97.94 240 ALA A C 1
ATOM 1877 O O . ALA A 1 240 ? 42.510 2.348 -68.359 1.00 97.94 240 ALA A O 1
ATOM 1878 N N . GLU A 1 241 ? 40.931 3.566 -67.319 1.00 97.62 241 GLU A N 1
ATOM 1879 C CA . GLU A 1 241 ? 40.734 4.541 -68.402 1.00 97.62 241 GLU A CA 1
ATOM 1880 C C . GLU A 1 241 ? 42.037 5.286 -68.737 1.00 97.62 241 GLU A C 1
ATOM 1882 O O . GLU A 1 241 ? 42.383 5.461 -69.906 1.00 97.62 241 GLU A O 1
ATOM 1887 N N . ALA A 1 242 ? 42.808 5.686 -67.720 1.00 97.31 242 ALA A N 1
ATOM 1888 C CA . ALA A 1 242 ? 44.106 6.328 -67.916 1.00 97.31 242 ALA A CA 1
ATOM 1889 C C . ALA A 1 242 ? 45.133 5.394 -68.580 1.00 97.31 242 ALA A C 1
ATOM 1891 O O . ALA A 1 242 ? 45.899 5.838 -69.437 1.00 97.31 242 ALA A O 1
ATOM 1892 N N . ALA A 1 243 ? 45.147 4.110 -68.208 1.00 96.81 243 ALA A N 1
ATOM 1893 C CA . ALA A 1 243 ? 46.022 3.112 -68.817 1.00 96.81 243 ALA A CA 1
ATOM 1894 C C . ALA A 1 243 ? 45.657 2.851 -70.289 1.00 96.81 243 ALA A C 1
ATOM 1896 O O . ALA A 1 243 ? 46.545 2.795 -71.139 1.00 96.81 243 ALA A O 1
ATOM 1897 N N . GLU A 1 244 ? 44.364 2.759 -70.611 1.00 96.94 244 GLU A N 1
ATOM 1898 C CA . GLU A 1 244 ? 43.881 2.612 -71.990 1.00 96.94 244 GLU A CA 1
ATOM 1899 C C . GLU A 1 244 ? 44.252 3.833 -72.848 1.00 96.94 244 GLU A C 1
ATOM 1901 O O . GLU A 1 244 ? 44.812 3.694 -73.937 1.00 96.94 244 GLU A O 1
ATOM 1906 N N . ALA A 1 245 ? 44.051 5.045 -72.319 1.00 96.06 245 ALA A N 1
ATOM 1907 C CA . ALA A 1 245 ? 44.430 6.290 -72.987 1.00 96.06 245 ALA A CA 1
ATOM 1908 C C . ALA A 1 245 ? 45.951 6.458 -73.183 1.00 96.06 245 ALA A C 1
ATOM 1910 O O . ALA A 1 245 ? 46.380 7.257 -74.024 1.00 96.06 245 ALA A O 1
ATOM 1911 N N . ALA A 1 246 ? 46.770 5.760 -72.391 1.00 95.12 246 ALA A N 1
ATOM 1912 C CA . ALA A 1 246 ? 48.218 5.708 -72.564 1.00 95.12 246 ALA A CA 1
ATOM 1913 C C . ALA A 1 246 ? 48.636 4.684 -73.630 1.00 95.12 246 ALA A C 1
ATOM 1915 O O . ALA A 1 246 ? 49.580 4.944 -74.365 1.00 95.12 246 ALA A O 1
ATOM 1916 N N . ALA A 1 247 ? 47.929 3.555 -73.740 1.00 94.81 247 ALA A N 1
ATOM 1917 C CA . ALA A 1 247 ? 48.216 2.510 -74.725 1.00 94.81 247 ALA A CA 1
ATOM 1918 C C . ALA A 1 247 ? 47.797 2.879 -76.162 1.00 94.81 247 ALA A C 1
ATOM 1920 O O . ALA A 1 247 ? 48.349 2.341 -77.116 1.00 94.81 247 ALA A O 1
ATOM 1921 N N . GLY A 1 248 ? 46.817 3.774 -76.325 1.00 90.75 248 GLY A N 1
ATOM 1922 C CA . GLY A 1 248 ? 46.337 4.238 -77.632 1.00 90.75 248 GLY A CA 1
ATOM 1923 C C . GLY A 1 248 ? 47.165 5.348 -78.302 1.00 90.75 248 GLY A C 1
ATOM 1924 O O . GLY A 1 248 ? 46.732 5.854 -79.337 1.00 90.75 248 GLY A O 1
ATOM 1925 N N . ARG A 1 249 ? 48.298 5.766 -77.723 1.00 63.12 249 ARG A N 1
ATOM 1926 C CA . ARG A 1 249 ? 49.224 6.770 -78.285 1.00 63.12 249 ARG A CA 1
ATOM 1927 C C . ARG A 1 249 ? 50.519 6.117 -78.737 1.00 63.12 249 ARG A C 1
ATOM 1929 O O . ARG A 1 249 ? 51.072 6.608 -79.743 1.00 63.12 249 ARG A O 1
#

pLDDT: mean 78.61, std 22.82, range [32.0, 98.69]

Sequence (249 aa):
LQLRIGALPAAPRRCEMSRRCRLCDVDVTDEMVAAHLTGKRHKKLASTRKIVCPQSAELIWADESSCWEFRAAGAAGEAGAAEAAAPPSSSARQRRKAPRDAPTLDELLLPAVGDPQPPSVLSRLQQLLARLIVGFWAWLCSLRPRPEVKEQQRREAAAKKVANKVISKREKESQREAELRRQKQEKLAFEAARRAEEKARAAAAAEEENARRAAKAEQAEQRAREEAERSRERERRAAAEAAEAAAGR

Organism: Emiliania huxleyi (NCBI:txid2903)